Protein AF-A0A2E6ZKT9-F1 (afdb_monomer_lite)

Foldseek 3Di:
DADPDQQDDDPPDDPVSNVVSVVNVDVNLDQLVVDPAPQSPDPVSRVVRVQCVQQPPDPDDQQVRQPAPDRDDVVSVVRVCLAQHDNAQPPDPDPGRHPVVSVVVVCVVVDDQVPDPAPDRPDPVRRVVSVVLQPPPPPVCPPVSQDCDDDSVVVVVVCLQQDDCDQDPDADPPRNHPNSVVNVVVVVVVCVVVPCPVVCVVLNQLVPDDPVDDPPCSVDVVSVVVVVVVPDDFDADPVGHTPD

Secondary structure (DSSP, 8-state):
---SS-----TT--HHHHHHHHHHHHHHH--GGG--SS--SSHHHH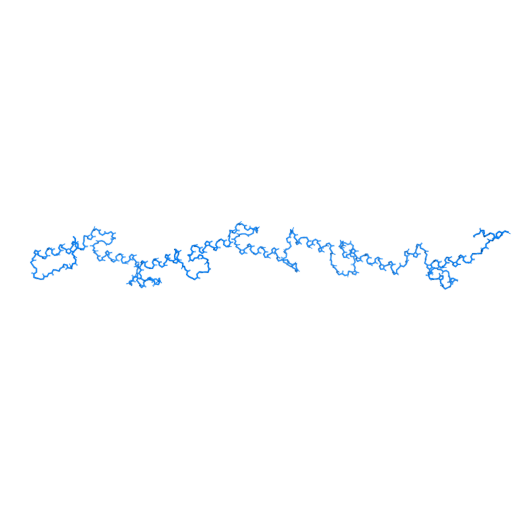HHHHHHHHHTT--S-HHHH--SSS-SHHHHHHHHHHHHSSSPPTT--SS--SHHHHHHHHHHHH--GGG-SSS--SSHHHHHHHHHHHHS--TTS-S----SSSHHHHHHHHHHHH---S--S---TT--SHHHHHHHHHHHHHHHHH-THHHHHHH--GGGS-TT--SGGGT-HHHHHHHHHHHSPPPB-TTS-B--

Radius of gyration: 57.68 Å; chains: 1; bounding box: 91×39×183 Å

pLDDT: mean 84.1, std 11.31, range [55.62, 97.88]

Structure (mmCIF, N/CA/C/O backbone):
data_AF-A0A2E6ZKT9-F1
#
_entry.id   AF-A0A2E6ZKT9-F1
#
loop_
_atom_site.group_PDB
_atom_site.id
_atom_site.type_symbol
_atom_site.label_atom_id
_atom_site.label_alt_id
_atom_site.label_comp_id
_atom_site.label_asym_id
_atom_site.label_entity_id
_atom_site.label_seq_id
_atom_site.pdbx_PDB_ins_code
_atom_site.Cartn_x
_atom_site.Cartn_y
_atom_site.Cartn_z
_atom_site.occupancy
_atom_site.B_iso_or_equiv
_atom_site.auth_seq_id
_atom_site.auth_comp_id
_atom_site.auth_asym_id
_atom_site.auth_atom_id
_atom_site.pdbx_PDB_model_num
ATOM 1 N N . MET A 1 1 ? -36.405 -12.026 52.072 1.00 57.38 1 MET A N 1
ATOM 2 C CA . MET A 1 1 ? -36.569 -10.899 51.130 1.00 57.38 1 MET A CA 1
ATOM 3 C C . MET A 1 1 ? -35.875 -9.721 51.766 1.00 57.38 1 MET A C 1
ATOM 5 O O . MET A 1 1 ? -36.112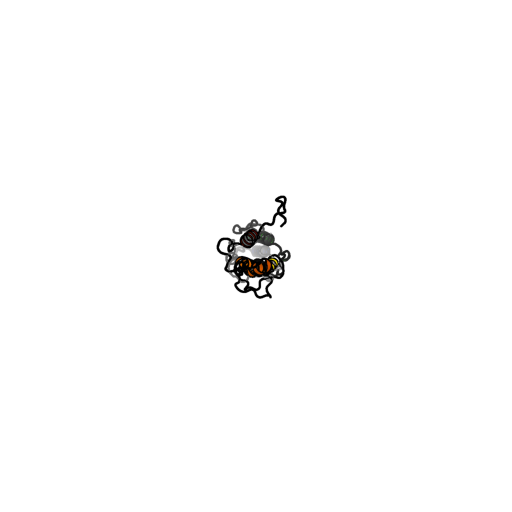 -9.531 52.951 1.00 57.38 1 MET A O 1
ATOM 9 N N . ALA A 1 2 ? -35.025 -9.013 51.023 1.00 69.19 2 ALA A N 1
ATOM 10 C CA . ALA A 1 2 ? -34.348 -7.833 51.549 1.00 69.19 2 ALA A CA 1
ATOM 11 C C . ALA A 1 2 ? -35.380 -6.778 51.970 1.00 69.19 2 ALA A C 1
ATOM 13 O O . ALA A 1 2 ? -36.382 -6.595 51.270 1.00 69.19 2 ALA A O 1
ATOM 14 N N . THR A 1 3 ? -35.171 -6.113 53.103 1.00 80.69 3 THR A N 1
ATOM 15 C CA . THR A 1 3 ? -36.030 -4.992 53.503 1.00 80.69 3 THR A CA 1
ATOM 16 C C . THR A 1 3 ? -35.811 -3.779 52.586 1.00 80.69 3 THR A C 1
ATOM 18 O O . THR A 1 3 ? -34.686 -3.440 52.229 1.00 80.69 3 THR A O 1
ATOM 21 N N . ASN A 1 4 ? -36.891 -3.099 52.174 1.00 81.94 4 ASN A N 1
ATOM 22 C CA . ASN A 1 4 ? -36.796 -1.907 51.309 1.00 81.94 4 ASN A CA 1
ATOM 23 C C . ASN A 1 4 ? -36.238 -0.671 52.038 1.00 81.94 4 ASN A C 1
ATOM 25 O O . ASN A 1 4 ? -35.829 0.293 51.394 1.00 81.94 4 ASN A O 1
ATOM 29 N N . ALA A 1 5 ? -36.278 -0.673 53.371 1.00 86.94 5 ALA A N 1
ATOM 30 C CA . ALA A 1 5 ? -35.772 0.396 54.218 1.00 86.94 5 ALA A CA 1
ATOM 31 C C . ALA A 1 5 ? -34.801 -0.197 55.247 1.00 86.94 5 ALA A C 1
ATOM 33 O O . ALA A 1 5 ? -35.065 -1.296 55.731 1.00 86.94 5 ALA A O 1
ATOM 34 N N . PRO A 1 6 ? -33.725 0.518 55.626 1.00 89.50 6 PRO A N 1
ATOM 35 C CA . PRO A 1 6 ? -32.742 -0.002 56.569 1.00 89.50 6 PRO A CA 1
ATOM 36 C C . PRO A 1 6 ? -33.377 -0.440 57.894 1.00 89.50 6 PRO A C 1
ATOM 38 O O . PRO A 1 6 ? -34.077 0.341 58.543 1.00 89.50 6 PRO A O 1
ATOM 41 N N . THR A 1 7 ? -33.091 -1.668 58.327 1.00 93.88 7 THR A N 1
ATOM 42 C CA . THR A 1 7 ? -33.500 -2.156 59.649 1.00 93.88 7 THR A CA 1
ATOM 43 C C . THR A 1 7 ? -32.691 -1.445 60.738 1.00 93.88 7 THR A C 1
ATOM 45 O O . THR A 1 7 ? -31.463 -1.507 60.751 1.00 93.88 7 THR A O 1
ATOM 48 N N . GLN A 1 8 ? -33.373 -0.764 61.665 1.00 93.94 8 GLN A N 1
ATOM 49 C CA . GLN A 1 8 ? -32.741 0.002 62.746 1.00 93.94 8 GLN A CA 1
ATOM 50 C C . GLN A 1 8 ? -32.961 -0.664 64.106 1.00 93.94 8 GLN A C 1
ATOM 52 O O . GLN A 1 8 ? -34.105 -0.817 64.542 1.00 93.94 8 GLN A O 1
ATOM 57 N N . VAL A 1 9 ? -31.870 -0.998 64.799 1.00 95.38 9 VAL A N 1
ATOM 58 C CA . VAL A 1 9 ? -31.875 -1.402 66.214 1.00 95.38 9 VAL A CA 1
ATOM 59 C C . VAL A 1 9 ? -31.863 -0.138 67.074 1.00 95.38 9 VAL A C 1
ATOM 61 O O . VAL A 1 9 ? -30.914 0.641 67.007 1.00 95.38 9 VAL A O 1
ATOM 64 N N . ILE A 1 10 ? -32.915 0.083 67.861 1.00 95.69 10 ILE A N 1
ATOM 65 C CA . ILE A 1 10 ? -33.076 1.276 68.703 1.00 95.69 10 ILE A CA 1
ATOM 66 C C . ILE A 1 10 ? -33.048 0.903 70.184 1.00 95.69 10 ILE A C 1
ATOM 68 O O . ILE A 1 10 ? -33.462 -0.178 70.583 1.00 95.69 10 ILE A O 1
ATOM 72 N N . ILE A 1 11 ? -32.588 1.831 71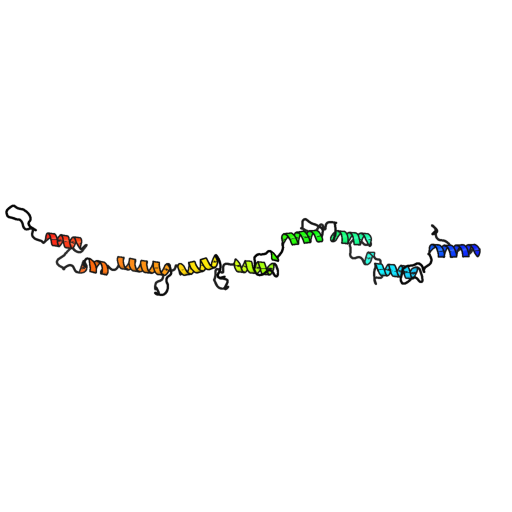.021 1.00 95.31 11 ILE A N 1
ATOM 73 C CA . ILE A 1 11 ? -32.458 1.650 72.478 1.00 95.31 11 ILE A CA 1
ATOM 74 C C . ILE A 1 11 ? -33.785 1.284 73.166 1.00 95.31 11 ILE A C 1
ATOM 76 O O . ILE A 1 11 ? -33.778 0.621 74.198 1.00 95.31 11 ILE A O 1
ATOM 80 N N . THR A 1 12 ? -34.923 1.695 72.609 1.00 96.88 12 THR A N 1
ATOM 81 C CA . THR A 1 12 ? -36.247 1.374 73.161 1.00 96.88 12 THR A CA 1
ATOM 82 C C . THR A 1 12 ? -36.786 0.014 72.714 1.00 96.88 12 THR A C 1
ATOM 84 O O . THR A 1 12 ? -37.906 -0.331 73.082 1.00 96.88 12 THR A O 1
ATOM 87 N N . ASP A 1 13 ? -36.037 -0.746 71.913 1.00 97.69 13 ASP A N 1
ATOM 88 C CA . ASP A 1 13 ? -36.431 -2.096 71.527 1.00 97.69 13 ASP A CA 1
ATOM 89 C C . ASP A 1 13 ? -36.396 -3.042 72.729 1.00 97.69 13 ASP A C 1
ATOM 91 O O . ASP A 1 13 ? -35.458 -3.069 73.526 1.00 97.69 13 ASP A O 1
ATOM 95 N N . THR A 1 14 ? -37.412 -3.892 72.816 1.00 97.88 14 THR A N 1
ATOM 96 C CA . THR A 1 14 ? -37.337 -5.108 73.625 1.00 97.88 14 THR A CA 1
ATOM 97 C C . THR A 1 14 ? -36.238 -6.026 73.091 1.00 97.88 14 THR A C 1
ATOM 99 O O . THR A 1 14 ? -35.887 -5.984 71.911 1.00 97.88 14 THR A O 1
ATOM 102 N N . PHE A 1 15 ? -35.732 -6.926 73.934 1.00 97.25 15 PHE A N 1
ATOM 103 C CA . PHE A 1 15 ? -34.730 -7.902 73.502 1.00 97.25 15 PHE A CA 1
ATOM 104 C C . PHE A 1 15 ? -35.202 -8.736 72.297 1.00 97.25 15 PHE A C 1
ATOM 106 O O . PHE A 1 15 ? -34.437 -8.939 71.361 1.00 97.25 15 PHE A O 1
ATOM 113 N N . SER A 1 16 ? -36.476 -9.148 72.262 1.00 97.44 16 SER A N 1
ATOM 114 C CA . SER A 1 16 ? -37.048 -9.851 71.104 1.00 97.44 16 SER A CA 1
ATOM 115 C C . SER A 1 16 ? -37.001 -9.004 69.833 1.00 97.44 16 SER A C 1
ATOM 117 O O . SER A 1 16 ? -36.535 -9.484 68.807 1.00 97.44 16 SER A O 1
ATOM 119 N N . GLN A 1 17 ? -37.387 -7.727 69.908 1.00 96.94 17 GLN A N 1
ATOM 120 C CA . GLN A 1 17 ? -37.290 -6.815 68.763 1.00 96.94 17 GLN A CA 1
ATOM 121 C C . GLN A 1 17 ? -35.840 -6.636 68.306 1.00 96.94 17 GLN A C 1
ATOM 123 O O . GLN A 1 17 ? -35.580 -6.613 67.107 1.00 96.94 17 GLN A O 1
ATOM 128 N N . GLN A 1 18 ? -34.890 -6.545 69.238 1.00 97.19 18 GLN A N 1
ATOM 129 C CA . GLN A 1 18 ? -33.470 -6.457 68.911 1.00 97.19 18 GLN A CA 1
ATOM 130 C C . GLN A 1 18 ? -32.969 -7.727 68.206 1.00 97.19 18 GLN A C 1
ATOM 132 O O . GLN A 1 18 ? -32.281 -7.616 67.193 1.00 97.19 18 GLN A O 1
ATOM 137 N N . VAL A 1 19 ? -33.338 -8.918 68.686 1.00 96.31 19 VAL A N 1
ATOM 138 C CA . VAL A 1 19 ? -32.995 -10.201 68.048 1.00 96.31 19 VAL A CA 1
ATOM 139 C C . VAL A 1 19 ? -33.586 -10.286 66.643 1.00 96.31 19 VAL A C 1
ATOM 141 O O . VAL A 1 19 ? -32.858 -10.578 65.694 1.00 96.31 19 VAL A O 1
ATOM 144 N N . ASP A 1 20 ? -34.871 -9.973 66.486 1.00 95.00 20 ASP A N 1
ATOM 145 C CA . ASP A 1 20 ? -35.547 -9.998 65.186 1.00 95.00 20 ASP A CA 1
ATOM 146 C C . ASP A 1 20 ? -34.873 -9.044 64.196 1.00 95.00 20 ASP A C 1
ATOM 148 O O . ASP A 1 20 ? -34.608 -9.405 63.047 1.00 95.00 20 ASP A O 1
ATOM 152 N N . LYS A 1 21 ? -34.520 -7.839 64.652 1.00 95.19 21 LYS A N 1
ATOM 153 C CA . LYS A 1 21 ? -33.835 -6.834 63.836 1.00 95.19 21 LYS A CA 1
ATOM 154 C C . LYS A 1 21 ? -32.415 -7.252 63.462 1.00 95.19 21 LYS A C 1
ATOM 156 O O . LYS A 1 21 ? -32.043 -7.099 62.304 1.00 95.19 21 LYS A O 1
ATOM 161 N N . ILE A 1 22 ? -31.634 -7.816 64.384 1.00 93.19 22 ILE A N 1
ATOM 162 C CA . ILE A 1 22 ? -30.280 -8.324 64.095 1.00 93.19 22 ILE A CA 1
ATOM 163 C C . ILE A 1 22 ? -30.336 -9.475 63.089 1.00 93.19 22 ILE A C 1
ATOM 165 O O . ILE A 1 22 ? -29.580 -9.484 62.118 1.00 93.19 22 ILE A O 1
ATOM 169 N N . ASN A 1 23 ? -31.262 -10.414 63.276 1.00 91.25 23 ASN A N 1
ATOM 170 C CA . ASN A 1 23 ? -31.463 -11.516 62.341 1.00 91.25 23 ASN A CA 1
ATOM 171 C C . ASN A 1 23 ? -31.895 -11.006 60.962 1.00 91.25 23 ASN A C 1
ATOM 173 O O . ASN A 1 23 ? -31.422 -11.511 59.948 1.00 91.25 23 ASN A O 1
ATOM 177 N N . THR A 1 24 ? -32.744 -9.976 60.920 1.00 92.12 24 THR A N 1
ATOM 178 C CA . THR A 1 24 ? -33.156 -9.322 59.671 1.00 92.12 24 THR A CA 1
ATOM 179 C C . THR A 1 24 ? -31.966 -8.663 58.974 1.00 92.12 24 THR A C 1
ATOM 181 O O . THR A 1 24 ? -31.762 -8.895 57.789 1.00 92.12 24 THR A O 1
ATOM 184 N N . ILE A 1 25 ? -31.121 -7.924 59.701 1.00 90.81 25 ILE A N 1
ATOM 185 C CA . ILE A 1 25 ? -29.893 -7.323 59.153 1.00 90.81 25 ILE A CA 1
ATOM 186 C C . ILE A 1 25 ? -28.963 -8.404 58.589 1.00 90.81 25 ILE A C 1
ATOM 188 O O . ILE A 1 25 ? -28.451 -8.264 57.480 1.00 90.81 25 ILE A O 1
ATOM 192 N N . SER A 1 26 ? -28.764 -9.501 59.326 1.00 88.19 26 SER A N 1
ATOM 193 C CA . SER A 1 26 ? -27.939 -10.621 58.867 1.00 88.19 26 SER A CA 1
ATOM 194 C C . SER A 1 26 ? -28.521 -11.295 57.622 1.00 88.19 26 SER A C 1
ATOM 196 O O . SER A 1 26 ? -27.768 -11.690 56.735 1.00 88.19 26 SER A O 1
ATOM 198 N N . LEU A 1 27 ? -29.848 -11.412 57.535 1.00 87.94 27 LEU A N 1
ATOM 199 C CA . LEU A 1 27 ? -30.529 -11.958 56.366 1.00 87.94 27 LEU A CA 1
ATOM 200 C C . LEU A 1 27 ? -30.404 -11.036 55.144 1.00 87.94 27 LEU A C 1
ATOM 202 O O . LEU A 1 27 ? -30.179 -11.536 54.043 1.00 87.94 27 LEU A O 1
ATOM 206 N N . ASP A 1 28 ? -30.536 -9.722 55.336 1.00 87.81 28 ASP A N 1
ATOM 207 C CA . ASP A 1 28 ? -30.456 -8.711 54.276 1.00 87.81 28 ASP A CA 1
ATOM 208 C C . ASP A 1 28 ? -29.042 -8.595 53.690 1.00 87.81 28 ASP A C 1
ATOM 210 O O . ASP A 1 28 ? -28.892 -8.508 52.472 1.00 87.81 28 ASP A O 1
ATOM 214 N N . LEU A 1 29 ? -28.005 -8.641 54.535 1.00 86.31 29 LEU A N 1
ATOM 215 C CA . LEU A 1 29 ? -26.606 -8.708 54.089 1.00 86.31 29 LEU A CA 1
ATOM 216 C C . LEU A 1 29 ? -26.267 -10.054 53.426 1.00 86.31 29 LEU A C 1
ATOM 218 O O . LEU A 1 29 ? -25.380 -10.122 52.576 1.00 86.31 29 LEU A O 1
ATOM 222 N N . GLY A 1 30 ? -26.987 -11.115 53.796 1.00 83.75 30 GLY A N 1
ATOM 223 C CA . GLY A 1 30 ? -26.738 -12.480 53.352 1.00 83.75 30 GLY A CA 1
ATOM 224 C C . GLY A 1 30 ? -25.627 -13.180 54.144 1.00 83.75 30 GLY A C 1
ATOM 225 O O . GLY A 1 30 ? -24.840 -12.569 54.864 1.00 83.75 30 GLY A O 1
ATOM 226 N N . ALA A 1 31 ? -25.565 -14.508 54.016 1.00 80.94 31 ALA A N 1
ATOM 227 C CA . ALA A 1 31 ? -24.497 -15.304 54.616 1.00 80.94 31 ALA A CA 1
ATOM 228 C C . ALA A 1 31 ? -23.198 -15.122 53.818 1.00 80.94 31 ALA A C 1
ATOM 230 O O . ALA A 1 31 ? -23.140 -15.507 52.649 1.00 80.94 31 ALA A O 1
ATOM 231 N N . THR A 1 32 ? -22.160 -14.575 54.453 1.00 81.12 32 THR A N 1
ATOM 232 C CA . THR A 1 32 ? -20.866 -14.277 53.814 1.00 81.12 32 THR A CA 1
ATOM 233 C C . THR A 1 32 ? -20.191 -15.526 53.245 1.00 81.12 32 THR A C 1
ATOM 235 O O . THR A 1 32 ? -19.682 -15.477 52.135 1.00 81.12 32 THR A O 1
ATOM 238 N N . GLY A 1 33 ? -20.362 -16.691 53.882 1.00 80.81 33 GLY A N 1
ATOM 239 C CA . GLY A 1 33 ? -19.898 -17.990 53.362 1.00 80.81 33 GLY A CA 1
ATOM 240 C C . GLY A 1 33 ? -20.611 -18.505 52.098 1.00 80.81 33 GLY A C 1
ATOM 241 O O . GLY A 1 33 ? -20.441 -19.662 51.724 1.00 80.81 33 GLY A O 1
ATOM 242 N N . ARG A 1 34 ? -21.469 -17.695 51.462 1.00 85.56 34 ARG A N 1
ATOM 243 C CA . ARG A 1 34 ? -22.032 -17.955 50.124 1.00 85.56 34 ARG A CA 1
ATOM 244 C C . ARG A 1 34 ? -21.463 -17.029 49.046 1.00 85.56 34 ARG A C 1
ATOM 246 O O . ARG A 1 34 ? -21.887 -17.131 47.894 1.00 85.56 34 ARG A O 1
ATOM 253 N N . LEU A 1 35 ? -20.578 -16.104 49.411 1.00 90.50 35 LEU A N 1
ATOM 254 C CA . LEU A 1 35 ? -19.845 -15.286 48.452 1.00 90.50 35 LEU A CA 1
ATOM 255 C C . LEU A 1 35 ? -18.880 -16.193 47.672 1.00 90.50 35 LEU A C 1
ATOM 257 O O . LEU A 1 35 ? -18.394 -17.189 48.194 1.00 90.50 35 LEU A O 1
ATOM 261 N N . LEU A 1 36 ? -18.656 -15.876 46.396 1.00 90.44 36 LEU A N 1
ATOM 262 C CA . LEU A 1 36 ? -17.748 -16.630 45.515 1.00 90.44 36 LEU A CA 1
ATOM 263 C C . LEU A 1 36 ? -16.377 -15.949 45.372 1.00 90.44 36 LEU A C 1
ATOM 265 O O . LEU A 1 36 ? -15.592 -16.312 44.499 1.00 90.44 36 LEU A O 1
ATOM 269 N N . THR A 1 37 ? -16.125 -14.927 46.185 1.00 94.06 37 THR A N 1
ATOM 270 C CA . THR A 1 37 ? -14.847 -14.223 46.292 1.00 94.06 37 THR A CA 1
ATOM 271 C C . THR A 1 37 ? -13.838 -15.090 47.046 1.00 94.06 37 THR A C 1
ATOM 273 O O . THR A 1 37 ? -14.230 -15.957 47.824 1.00 94.06 37 THR A O 1
ATOM 276 N N . ASN A 1 38 ? -12.535 -14.884 46.838 1.00 94.19 38 ASN A N 1
ATOM 277 C CA . ASN A 1 38 ? -11.520 -15.597 47.625 1.00 94.19 38 ASN A CA 1
ATOM 278 C C . ASN A 1 38 ? -11.464 -15.076 49.070 1.00 94.19 38 ASN A C 1
ATOM 280 O O . ASN A 1 38 ? -11.089 -15.804 49.985 1.00 94.19 38 ASN A O 1
ATOM 284 N N . GLN A 1 39 ? -11.842 -13.814 49.268 1.00 93.00 39 GLN A N 1
ATOM 285 C CA . GLN A 1 39 ? -12.040 -13.169 50.554 1.00 93.00 39 GLN A CA 1
ATOM 286 C C . GLN A 1 39 ? -13.545 -13.143 50.860 1.00 93.00 39 GLN A C 1
ATOM 288 O O . GLN A 1 39 ? -14.256 -12.228 50.447 1.00 93.00 39 GLN A O 1
ATOM 293 N N . ASP A 1 40 ? -14.045 -14.159 51.562 1.00 92.12 40 ASP A N 1
ATOM 294 C CA . ASP A 1 40 ? -15.473 -14.375 51.858 1.00 92.12 40 ASP A CA 1
ATOM 295 C C . ASP A 1 40 ? -15.806 -14.329 53.365 1.00 92.12 40 ASP A C 1
ATOM 297 O O . ASP A 1 40 ? -16.948 -14.555 53.771 1.00 92.12 40 ASP A O 1
ATOM 301 N N . SER A 1 41 ? -14.826 -13.990 54.212 1.00 90.25 41 SER A N 1
ATOM 302 C CA . SER A 1 41 ? -14.998 -13.908 55.670 1.00 90.25 41 SER A CA 1
ATOM 303 C C . SER A 1 41 ? -16.005 -12.838 56.095 1.00 90.25 41 SER A C 1
ATOM 305 O O . SER A 1 41 ? -16.699 -12.997 57.100 1.00 90.25 41 SER A O 1
ATOM 307 N N . ASP A 1 42 ? -16.091 -11.750 55.330 1.00 90.69 42 ASP A N 1
ATOM 308 C CA . ASP A 1 42 ? -16.994 -10.631 55.559 1.00 90.69 42 ASP A CA 1
ATOM 309 C C . ASP A 1 42 ? -17.318 -9.895 54.247 1.00 90.69 42 ASP A C 1
ATOM 311 O O . ASP A 1 42 ? -16.598 -9.991 53.251 1.00 90.69 42 ASP A O 1
ATOM 315 N N . THR A 1 43 ? -18.415 -9.133 54.246 1.00 91.62 43 THR A N 1
ATOM 316 C CA . THR A 1 43 ? -18.898 -8.428 53.051 1.00 91.62 43 THR A CA 1
ATOM 317 C C . THR A 1 43 ? -17.953 -7.330 52.564 1.00 91.62 43 THR A C 1
ATOM 319 O O . THR A 1 43 ? -17.944 -7.032 51.374 1.00 91.62 43 THR A O 1
ATOM 322 N N . ILE A 1 44 ? -17.177 -6.700 53.451 1.00 93.31 44 ILE A N 1
ATOM 323 C CA . ILE A 1 44 ? -16.279 -5.598 53.085 1.00 93.31 44 ILE A CA 1
ATOM 324 C C . ILE A 1 44 ? -15.052 -6.144 52.366 1.00 93.31 44 ILE A C 1
ATOM 326 O O . ILE A 1 44 ? -14.681 -5.623 51.318 1.00 93.31 44 ILE A O 1
ATOM 330 N N . SER A 1 45 ? -14.457 -7.215 52.885 1.00 93.19 45 SER A N 1
ATOM 331 C CA . SER A 1 45 ? -13.337 -7.900 52.247 1.00 93.19 45 SER A CA 1
ATOM 332 C C . SER A 1 45 ? -13.709 -8.392 50.843 1.00 93.19 45 SER A C 1
ATOM 334 O O . SER A 1 45 ? -12.955 -8.148 49.902 1.00 93.19 45 SER A O 1
ATOM 336 N N . ALA A 1 46 ? -14.903 -8.968 50.669 1.00 94.56 46 ALA A N 1
ATOM 337 C CA . ALA A 1 46 ? -15.408 -9.388 49.359 1.00 94.56 46 ALA A CA 1
ATOM 338 C C . ALA A 1 46 ? -15.641 -8.214 48.390 1.00 94.56 46 ALA A C 1
ATOM 340 O O . ALA A 1 46 ? -15.272 -8.283 47.216 1.00 94.56 46 ALA A O 1
ATOM 341 N N . LEU A 1 47 ? -16.231 -7.111 48.870 1.00 93.94 47 LEU A N 1
ATOM 342 C CA . LEU A 1 47 ? -16.412 -5.897 48.067 1.00 93.94 47 LEU A CA 1
ATOM 343 C C . LEU A 1 47 ? -15.067 -5.305 47.639 1.00 93.94 47 LEU A C 1
ATOM 345 O O . LEU A 1 47 ? -14.911 -4.956 46.473 1.00 93.94 47 LEU A O 1
ATOM 349 N N . ASN A 1 48 ? -14.092 -5.244 48.547 1.00 93.44 48 ASN A N 1
ATOM 350 C CA . ASN A 1 48 ? -12.744 -4.762 48.252 1.00 93.44 48 ASN A CA 1
ATOM 351 C C . ASN A 1 48 ? -12.029 -5.650 47.224 1.00 93.44 48 ASN A C 1
ATOM 353 O O . ASN A 1 48 ? -11.309 -5.127 46.377 1.00 93.44 48 ASN A O 1
ATOM 357 N N . GLU A 1 49 ? -12.237 -6.970 47.254 1.00 95.19 49 GLU A N 1
ATOM 358 C CA . GLU A 1 49 ? -11.697 -7.876 46.234 1.00 95.19 49 GLU A CA 1
ATOM 359 C C . GLU A 1 49 ? -12.279 -7.578 44.847 1.00 95.19 49 GLU A C 1
ATOM 361 O O . GLU A 1 49 ? -11.515 -7.430 43.896 1.00 95.19 49 GLU A O 1
ATOM 366 N N . HIS A 1 50 ? -13.602 -7.426 44.715 1.00 94.50 50 HIS A N 1
ATOM 367 C CA . HIS A 1 50 ? -14.222 -7.033 43.441 1.00 94.50 50 HIS A CA 1
ATOM 368 C C . HIS A 1 50 ? -13.731 -5.672 42.948 1.00 94.50 50 HIS A C 1
ATOM 370 O O . HIS A 1 50 ? -13.460 -5.482 41.764 1.00 94.50 50 HIS A O 1
ATOM 376 N N . ASP A 1 51 ? -13.606 -4.726 43.866 1.00 94.50 51 ASP A N 1
ATOM 377 C CA . ASP A 1 51 ? -13.136 -3.383 43.588 1.00 94.50 51 ASP A CA 1
ATOM 378 C C . ASP A 1 51 ? -11.697 -3.414 43.038 1.00 94.50 51 ASP A C 1
ATOM 380 O O . ASP A 1 51 ? -11.424 -2.874 41.964 1.00 94.50 51 ASP A O 1
ATOM 384 N N . SER A 1 52 ? -10.805 -4.171 43.685 1.00 94.50 52 SER A N 1
ATOM 385 C CA . SER A 1 52 ? -9.458 -4.466 43.184 1.00 94.50 52 SER A CA 1
ATOM 386 C C . SER A 1 52 ? -9.447 -5.269 41.881 1.00 94.50 52 SER A C 1
ATOM 388 O O . SER A 1 52 ? -8.598 -5.010 41.033 1.00 94.50 52 SER A O 1
ATOM 390 N N . ALA A 1 53 ? -10.373 -6.204 41.662 1.00 94.31 53 ALA A N 1
ATOM 391 C CA . ALA A 1 53 ? -10.461 -6.959 40.410 1.00 94.31 53 ALA A CA 1
ATOM 392 C C . ALA A 1 53 ? -10.813 -6.057 39.214 1.00 94.31 53 ALA A C 1
ATOM 394 O O . ALA A 1 53 ? -10.345 -6.293 38.103 1.00 94.31 53 ALA A O 1
ATOM 395 N N . ILE A 1 54 ? -11.601 -5.002 39.440 1.00 95.00 54 ILE A N 1
ATOM 396 C CA . ILE A 1 54 ? -12.021 -4.063 38.396 1.00 95.00 54 ILE A CA 1
ATOM 397 C C . ILE A 1 54 ? -10.925 -3.039 38.067 1.00 95.00 54 ILE A C 1
ATOM 399 O O . ILE A 1 54 ? -10.691 -2.759 36.892 1.00 95.00 54 ILE A O 1
ATOM 403 N N . ARG A 1 55 ? -10.267 -2.440 39.073 1.00 94.75 55 ARG A N 1
ATOM 404 C CA . ARG A 1 55 ? -9.290 -1.344 38.854 1.00 94.75 55 ARG A CA 1
ATOM 405 C C . ARG A 1 55 ? -7.822 -1.714 39.096 1.00 94.75 55 ARG A C 1
ATOM 407 O O . ARG A 1 55 ? -6.948 -0.855 38.965 1.00 94.75 55 ARG A O 1
ATOM 414 N N . GLY A 1 56 ? -7.536 -2.951 39.489 1.00 94.12 56 GLY A N 1
ATOM 415 C CA . GLY A 1 56 ? -6.200 -3.411 39.865 1.00 94.12 56 GLY A CA 1
ATOM 416 C C . GLY A 1 56 ? -5.689 -2.787 41.170 1.00 94.12 56 GLY A C 1
ATOM 417 O O . GLY A 1 56 ? -6.432 -2.590 42.131 1.00 94.12 56 GLY A O 1
ATOM 418 N N . THR A 1 57 ? -4.394 -2.458 41.205 1.00 93.12 57 THR A N 1
ATOM 419 C CA . THR A 1 57 ? -3.714 -1.840 42.362 1.00 93.12 57 THR A CA 1
ATOM 420 C C . THR A 1 57 ? -3.987 -0.342 42.512 1.00 93.12 57 THR A C 1
ATOM 422 O O . THR A 1 57 ? -3.488 0.285 43.447 1.00 93.12 57 THR A O 1
ATOM 425 N N . ASN A 1 58 ? -4.756 0.256 41.596 1.00 93.56 58 ASN A N 1
ATOM 426 C CA . ASN A 1 58 ? -5.116 1.663 41.684 1.00 93.56 58 ASN A CA 1
ATOM 427 C C . ASN A 1 58 ? -6.073 1.895 42.866 1.00 93.56 58 ASN A C 1
ATOM 429 O O . ASN A 1 58 ? -6.880 1.031 43.202 1.00 93.56 58 ASN A O 1
ATOM 433 N N . THR A 1 59 ? -5.992 3.060 43.500 1.00 90.12 59 THR A N 1
ATOM 434 C CA . THR A 1 59 ? -6.837 3.439 44.646 1.00 90.12 59 THR A CA 1
ATOM 435 C C . THR A 1 59 ? -7.899 4.479 44.289 1.00 90.12 59 THR A C 1
ATOM 437 O O . THR A 1 59 ? -8.766 4.776 45.107 1.00 90.12 59 THR A O 1
ATOM 440 N N . GLY A 1 60 ? -7.844 5.040 43.078 1.00 91.50 60 GLY A N 1
ATOM 441 C CA . GLY A 1 60 ? -8.852 5.951 42.551 1.00 91.50 60 GLY A CA 1
ATOM 442 C C . GLY A 1 60 ? -10.113 5.226 42.079 1.00 91.50 60 GLY A C 1
ATOM 443 O O . GLY A 1 60 ? -10.152 4.005 41.935 1.00 91.50 60 GLY A O 1
ATOM 444 N N . LEU A 1 61 ? -11.160 5.995 41.783 1.00 94.31 61 LEU A N 1
ATOM 445 C CA . LEU A 1 61 ? -12.360 5.453 41.145 1.00 94.31 61 LEU A CA 1
ATOM 446 C C . LEU A 1 61 ? -12.021 4.932 39.742 1.00 94.31 61 LEU A C 1
ATOM 448 O O . LEU A 1 61 ? -11.163 5.493 39.062 1.00 94.31 61 LEU A O 1
ATOM 452 N N . VAL A 1 62 ? -12.760 3.932 39.255 1.00 95.00 62 VAL A N 1
ATOM 453 C CA . VAL A 1 62 ? -12.606 3.387 37.887 1.00 95.00 62 VAL A CA 1
ATOM 454 C C . VAL A 1 62 ? -12.578 4.500 36.828 1.00 95.00 62 VAL A C 1
ATOM 456 O O . VAL A 1 62 ? -11.756 4.480 35.915 1.00 95.00 62 VAL A O 1
ATOM 459 N N . ALA A 1 63 ? -13.401 5.533 37.014 1.00 95.19 63 ALA A N 1
ATOM 460 C CA . ALA A 1 63 ? -13.475 6.709 36.152 1.00 95.19 63 ALA A CA 1
ATOM 461 C C . ALA A 1 63 ? -12.156 7.488 35.999 1.00 95.19 63 ALA A C 1
ATOM 463 O O . ALA A 1 63 ? -11.928 8.091 34.955 1.00 95.19 63 ALA A O 1
ATOM 464 N N . SER A 1 64 ? -11.287 7.489 37.015 1.00 93.69 64 SER A N 1
ATOM 465 C CA . SER A 1 64 ? -9.963 8.127 36.941 1.00 93.69 64 SER A CA 1
ATOM 466 C C . SER A 1 64 ? -8.872 7.210 36.391 1.00 93.69 64 SER A C 1
ATOM 468 O O . SER A 1 64 ? -7.797 7.692 36.050 1.00 93.69 64 SER A O 1
ATOM 470 N N . VAL A 1 65 ? -9.134 5.903 36.321 1.00 92.69 65 VAL A N 1
ATOM 471 C CA . VAL A 1 65 ? -8.179 4.900 35.829 1.00 92.69 65 VAL A CA 1
ATOM 472 C C . VAL A 1 65 ? -8.348 4.670 34.329 1.00 92.69 65 VAL A C 1
ATOM 474 O O . VAL A 1 65 ? -7.361 4.521 33.615 1.00 92.69 65 VAL A O 1
ATOM 477 N N . LEU A 1 66 ? -9.592 4.671 33.840 1.00 95.25 66 LEU A N 1
ATOM 478 C CA . LEU A 1 66 ? -9.894 4.520 32.419 1.00 95.25 66 LEU A CA 1
ATOM 479 C C . LEU A 1 66 ? -9.279 5.661 31.596 1.00 95.25 66 LEU A C 1
ATOM 481 O O . LEU A 1 66 ? -9.496 6.842 31.883 1.00 95.25 66 LEU A O 1
ATOM 485 N N . THR A 1 67 ? -8.554 5.309 30.536 1.00 92.56 67 THR A N 1
ATOM 486 C CA . THR A 1 67 ? -7.934 6.258 29.593 1.00 92.56 67 THR A CA 1
ATOM 487 C C . THR A 1 67 ? -8.844 6.621 28.422 1.00 92.56 67 THR A C 1
ATOM 489 O O . THR A 1 67 ? -8.630 7.657 27.799 1.00 92.56 67 THR A O 1
ATOM 492 N N . THR A 1 68 ? -9.889 5.829 28.179 1.00 92.69 68 THR A N 1
ATOM 493 C CA . THR A 1 68 ? -10.978 6.110 27.232 1.00 92.69 68 THR A CA 1
ATOM 494 C C . THR A 1 68 ? -11.667 7.434 27.550 1.00 92.69 68 THR A C 1
ATOM 496 O O . THR A 1 68 ? -11.619 7.935 28.680 1.00 92.69 68 THR A O 1
ATOM 499 N N . THR A 1 69 ? -12.340 8.018 26.566 1.00 91.88 69 THR A N 1
ATOM 500 C CA . THR A 1 69 ? -13.122 9.247 26.748 1.00 91.88 69 THR A CA 1
ATOM 501 C C . THR A 1 69 ? -14.273 9.007 27.723 1.00 91.88 69 THR A C 1
ATOM 503 O O . THR A 1 69 ? -14.531 9.817 28.619 1.00 91.88 69 THR A O 1
ATOM 506 N N . LYS A 1 70 ? -14.948 7.865 27.590 1.00 94.56 70 LYS A N 1
ATOM 507 C CA . LYS A 1 70 ? -15.988 7.408 28.508 1.00 94.56 70 LYS A CA 1
ATOM 508 C C . LYS A 1 70 ? -15.371 6.841 29.786 1.00 94.56 70 LYS A C 1
ATOM 510 O O . LYS A 1 70 ? -14.382 6.115 29.746 1.00 94.56 70 LYS A O 1
ATOM 515 N N . LYS A 1 71 ? -15.953 7.188 30.940 1.00 94.44 71 LYS A N 1
ATOM 516 C CA . LYS A 1 71 ? -15.375 6.939 32.278 1.00 94.44 71 LYS A CA 1
ATOM 517 C C . LYS A 1 71 ? -16.146 5.922 33.128 1.00 94.44 71 LYS A C 1
ATOM 519 O O . LYS A 1 71 ? -15.983 5.875 34.343 1.00 94.44 71 LYS A O 1
ATOM 524 N N . ASN A 1 72 ? -16.983 5.100 32.507 1.00 95.38 72 ASN A N 1
ATOM 525 C CA . ASN A 1 72 ? -17.547 3.903 33.130 1.00 95.38 72 ASN A CA 1
ATOM 526 C C . ASN A 1 72 ? -17.215 2.682 32.267 1.00 95.38 72 ASN A C 1
ATOM 528 O O . ASN A 1 72 ? -16.924 2.835 31.084 1.00 95.38 72 ASN A O 1
ATOM 532 N N . LEU A 1 73 ? -17.251 1.490 32.863 1.00 95.62 73 LEU A N 1
ATOM 533 C CA . LEU A 1 73 ? -16.793 0.263 32.207 1.00 95.62 73 LEU A CA 1
ATOM 534 C C . LEU A 1 73 ? -17.568 -0.052 30.927 1.00 95.62 73 LEU A C 1
ATOM 536 O O . LEU A 1 73 ? -16.952 -0.356 29.916 1.00 95.62 73 LEU A O 1
ATOM 540 N N . VAL A 1 74 ? -18.900 0.036 30.963 1.00 95.31 74 VAL A N 1
ATOM 541 C CA . VAL A 1 74 ? -19.751 -0.336 29.823 1.00 95.31 74 VAL A CA 1
ATOM 542 C C . VAL A 1 74 ? -19.500 0.597 28.644 1.00 95.31 74 VAL A C 1
ATOM 544 O O . VAL A 1 74 ? -19.212 0.135 27.546 1.00 95.31 74 VAL A O 1
ATOM 547 N N . ASP A 1 75 ? -19.538 1.907 28.873 1.00 93.56 75 ASP A N 1
ATOM 548 C CA . ASP A 1 75 ? -19.331 2.877 27.802 1.00 93.56 75 ASP A CA 1
ATOM 549 C C . ASP A 1 75 ? -17.883 2.884 27.295 1.00 93.56 75 ASP A C 1
ATOM 551 O O . ASP A 1 75 ? -17.667 3.099 26.108 1.00 93.56 75 ASP A O 1
ATOM 555 N N . ALA A 1 76 ? -16.893 2.639 28.160 1.00 93.69 76 ALA A N 1
ATOM 556 C CA . ALA A 1 76 ? -15.493 2.506 27.750 1.00 93.69 76 ALA A CA 1
ATOM 557 C C . ALA A 1 76 ? -15.260 1.256 26.890 1.00 93.69 76 ALA A C 1
ATOM 559 O O . ALA A 1 76 ? -14.538 1.317 25.900 1.00 93.69 76 ALA A O 1
ATOM 560 N N . ILE A 1 77 ? -15.897 0.132 27.236 1.00 91.19 77 ILE A N 1
ATOM 561 C CA . ILE A 1 77 ? -15.879 -1.079 26.407 1.00 91.19 77 ILE A CA 1
ATOM 562 C C . ILE A 1 77 ? -16.560 -0.802 25.066 1.00 91.19 77 ILE A C 1
ATOM 564 O O . ILE A 1 77 ? -15.997 -1.149 24.038 1.00 91.19 77 ILE A O 1
ATOM 568 N N . ASN A 1 78 ? -17.710 -0.124 25.059 1.00 87.44 78 ASN A N 1
ATOM 569 C CA . ASN A 1 78 ? -18.401 0.251 23.823 1.00 87.44 78 ASN A CA 1
ATOM 570 C C . ASN A 1 78 ? -17.595 1.246 22.965 1.00 87.44 78 ASN A C 1
ATOM 572 O O . ASN A 1 78 ? -17.740 1.248 21.748 1.00 87.44 78 ASN A O 1
ATOM 576 N N . GLU A 1 79 ? -16.752 2.090 23.568 1.00 86.44 79 GLU A N 1
ATOM 577 C CA . GLU A 1 79 ? -15.803 2.959 22.854 1.00 86.44 79 GLU A CA 1
ATOM 578 C C . GLU A 1 79 ? -14.708 2.132 22.161 1.00 86.44 79 GLU A C 1
ATOM 580 O O . GLU A 1 79 ? -14.471 2.309 20.972 1.00 86.44 79 GLU A O 1
ATOM 585 N N . LEU A 1 80 ? -14.099 1.165 22.855 1.00 85.56 80 LEU A N 1
ATOM 586 C CA . LEU A 1 80 ? -13.096 0.276 22.250 1.00 85.56 80 LEU A CA 1
ATOM 587 C C . LEU A 1 80 ? -13.701 -0.664 21.199 1.00 85.56 80 LEU A C 1
ATOM 589 O O . LEU A 1 80 ? -13.104 -0.883 20.148 1.00 85.56 80 LEU A O 1
ATOM 593 N N . ASP A 1 81 ? -14.889 -1.205 21.472 1.00 83.69 81 ASP A N 1
ATOM 594 C CA . ASP A 1 81 ? -15.666 -1.993 20.513 1.00 83.69 81 ASP A CA 1
ATOM 595 C C . ASP A 1 81 ? -16.090 -1.139 19.318 1.00 83.69 81 ASP A C 1
ATOM 597 O O . ASP A 1 81 ? -16.152 -1.629 18.197 1.00 83.69 81 ASP A O 1
ATOM 601 N N . SER A 1 82 ? -16.312 0.159 19.527 1.00 77.88 82 SER A N 1
ATOM 602 C CA . SER A 1 82 ? -16.516 1.086 18.428 1.00 77.88 82 SER A CA 1
ATOM 603 C C . SER A 1 82 ? -15.258 1.203 17.577 1.00 77.88 82 SER A C 1
ATOM 605 O O . SER A 1 82 ? -15.321 0.947 16.387 1.00 77.88 82 SER A O 1
ATOM 607 N N . ASP A 1 83 ? -14.108 1.518 18.165 1.00 74.06 83 ASP A N 1
ATOM 608 C CA . ASP A 1 83 ? -12.885 1.766 17.396 1.00 74.06 83 ASP A CA 1
ATOM 609 C C . ASP A 1 83 ? -12.344 0.510 16.684 1.00 74.06 83 ASP A C 1
ATOM 611 O O . ASP A 1 83 ? -11.818 0.592 15.571 1.00 74.06 83 ASP A O 1
ATOM 615 N N . ILE A 1 84 ? -12.474 -0.667 17.302 1.00 79.38 84 ILE A N 1
ATOM 616 C CA . ILE A 1 84 ? -11.979 -1.944 16.760 1.00 79.38 84 ILE A CA 1
ATOM 617 C C . ILE A 1 84 ? -13.049 -2.658 15.917 1.00 79.38 84 ILE A C 1
ATOM 619 O O . ILE A 1 84 ? -12.726 -3.288 14.903 1.00 79.38 84 ILE A O 1
ATOM 623 N N . GLY A 1 85 ? -14.302 -2.598 16.369 1.00 67.88 85 GLY A N 1
ATOM 624 C CA . GLY A 1 85 ? -15.446 -3.369 15.890 1.00 67.88 85 GLY A CA 1
ATOM 625 C C . GLY A 1 85 ? -16.347 -2.592 14.933 1.00 67.88 85 GLY A C 1
ATOM 626 O O . GLY A 1 85 ? -15.866 -1.940 14.017 1.00 67.88 85 GLY A O 1
ATOM 627 N N . ALA A 1 86 ? -17.668 -2.745 15.068 1.00 62.69 86 ALA A N 1
ATOM 628 C CA . ALA A 1 86 ? -18.644 -2.406 14.024 1.00 62.69 86 ALA A CA 1
ATOM 629 C C . ALA A 1 86 ? -18.983 -0.911 13.887 1.00 62.69 86 ALA A C 1
ATOM 631 O O . ALA A 1 86 ? -19.687 -0.545 12.940 1.00 62.69 86 ALA A O 1
ATOM 632 N N . ASN A 1 87 ? -18.522 -0.047 14.797 1.00 67.31 87 ASN A N 1
ATOM 633 C CA . ASN A 1 87 ? -18.786 1.383 14.673 1.00 67.31 87 ASN A CA 1
ATOM 634 C C . ASN A 1 87 ? -17.627 2.090 13.942 1.00 67.31 87 ASN A C 1
ATOM 636 O O . ASN A 1 87 ? -16.459 1.785 14.126 1.00 67.31 87 ASN A O 1
ATOM 640 N N . PRO A 1 88 ? -17.926 3.026 13.042 1.00 66.94 88 PRO A N 1
ATOM 641 C CA . PRO A 1 88 ? -16.926 3.570 12.136 1.00 66.94 88 PRO A CA 1
ATOM 642 C C . PRO A 1 88 ? -16.024 4.629 12.802 1.00 66.94 88 PRO A C 1
ATOM 644 O O . PRO A 1 88 ? -16.507 5.688 13.205 1.00 66.94 88 PRO A O 1
ATOM 647 N N . ALA A 1 89 ? -14.704 4.422 12.807 1.00 75.25 89 ALA A N 1
ATOM 648 C CA . ALA A 1 89 ? -13.722 5.477 13.042 1.00 75.25 89 ALA A CA 1
ATOM 649 C C . ALA A 1 89 ? -13.832 6.551 11.945 1.00 75.25 89 ALA A C 1
ATOM 651 O O . ALA A 1 89 ? -13.692 6.278 10.752 1.00 75.25 89 ALA A O 1
ATOM 652 N N . SER A 1 90 ? -14.080 7.801 12.330 1.00 76.31 90 SER A N 1
ATOM 653 C CA . SER A 1 90 ? -14.372 8.888 11.383 1.00 76.31 90 SER A CA 1
ATOM 654 C C . SER A 1 90 ? -13.139 9.476 10.690 1.00 76.31 90 SER A C 1
ATOM 656 O O . SER A 1 90 ? -13.280 10.206 9.710 1.00 76.31 90 SER A O 1
ATOM 658 N N . THR A 1 91 ? -11.938 9.165 11.180 1.00 82.25 91 THR A N 1
ATOM 659 C CA . THR A 1 91 ? -10.665 9.722 10.694 1.00 82.25 91 THR A CA 1
ATOM 660 C C . THR A 1 91 ? -9.942 8.832 9.689 1.00 82.25 91 THR A C 1
ATOM 662 O O . THR A 1 91 ? -9.024 9.308 9.021 1.00 82.25 91 THR A O 1
ATOM 665 N N . LEU A 1 92 ? -10.337 7.562 9.550 1.00 86.38 92 LEU A N 1
ATOM 666 C CA . LEU A 1 92 ? -9.778 6.684 8.523 1.00 86.38 92 LEU A CA 1
ATOM 667 C C . LEU A 1 92 ? -10.130 7.218 7.133 1.00 86.38 92 LEU A C 1
ATOM 669 O O . LEU A 1 92 ? -11.238 7.708 6.915 1.00 86.38 92 LEU A O 1
ATOM 673 N N . THR A 1 93 ? -9.209 7.114 6.177 1.00 90.00 93 THR A N 1
ATOM 674 C CA . THR A 1 93 ? -9.426 7.534 4.781 1.00 90.00 93 THR A CA 1
ATOM 675 C C . THR A 1 93 ? -9.916 6.399 3.882 1.00 90.00 93 THR A C 1
ATOM 677 O O . THR A 1 93 ? -10.469 6.680 2.824 1.00 90.00 93 THR A O 1
ATOM 680 N N . THR A 1 94 ? -9.782 5.148 4.326 1.00 92.62 94 THR A N 1
ATOM 681 C CA . THR A 1 94 ? -10.338 3.939 3.697 1.00 92.62 94 THR A CA 1
ATOM 682 C C . THR A 1 94 ? -11.864 3.995 3.606 1.00 92.62 94 THR A C 1
ATOM 684 O O . THR A 1 94 ? -12.519 4.711 4.371 1.00 92.62 94 THR A O 1
ATOM 687 N N . THR A 1 95 ? -12.455 3.240 2.687 1.00 91.31 95 THR A N 1
ATOM 688 C CA . THR A 1 95 ? -13.911 3.085 2.566 1.00 91.31 95 THR A CA 1
ATOM 689 C C . THR A 1 95 ? -14.485 2.449 3.829 1.00 91.31 95 THR A C 1
ATOM 691 O O . THR A 1 95 ? -15.444 2.966 4.410 1.00 91.31 95 THR A O 1
ATOM 694 N N . ALA A 1 96 ? -13.864 1.367 4.303 1.00 89.94 96 ALA A N 1
ATOM 695 C CA . ALA A 1 96 ? -14.185 0.778 5.594 1.00 89.94 96 ALA A CA 1
ATOM 696 C C . ALA A 1 96 ? -13.652 1.654 6.735 1.00 89.94 96 ALA A C 1
ATOM 698 O O . ALA A 1 96 ? -12.530 2.155 6.690 1.00 89.94 96 ALA A O 1
ATOM 699 N N . LYS A 1 97 ? -14.454 1.822 7.786 1.00 85.56 97 LYS A N 1
ATOM 700 C CA . LYS A 1 97 ? -14.116 2.665 8.945 1.00 85.56 97 LYS A CA 1
ATOM 701 C C . LYS A 1 97 ? -13.879 1.876 10.232 1.00 85.56 97 LYS A C 1
ATOM 703 O O . LYS A 1 97 ? -13.563 2.450 11.260 1.00 85.56 97 LYS A O 1
ATOM 708 N N . THR A 1 98 ? -14.023 0.565 10.180 1.00 86.69 98 THR A N 1
ATOM 709 C CA . THR A 1 98 ? -13.611 -0.346 11.251 1.00 86.69 98 THR A CA 1
ATOM 710 C C . THR A 1 98 ? -12.138 -0.693 11.035 1.00 86.69 98 THR A C 1
ATOM 712 O O . THR A 1 98 ? -11.766 -0.916 9.878 1.00 86.69 98 THR A O 1
ATOM 715 N N . ILE A 1 99 ? -11.314 -0.820 12.081 1.00 86.88 99 ILE A N 1
ATOM 716 C CA . ILE A 1 99 ? -9.887 -1.172 11.915 1.00 86.88 99 ILE A CA 1
ATOM 717 C C . ILE A 1 99 ? -9.727 -2.452 11.081 1.00 86.88 99 ILE A C 1
ATOM 719 O O . ILE A 1 99 ? -8.978 -2.463 10.105 1.00 86.88 99 ILE A O 1
ATOM 723 N N . THR A 1 100 ? -10.489 -3.500 11.398 1.00 87.62 100 THR A N 1
ATOM 724 C CA . THR A 1 100 ? -10.446 -4.784 10.675 1.00 87.62 100 THR A CA 1
ATOM 725 C C . THR A 1 100 ? -10.803 -4.635 9.195 1.00 87.62 100 THR A C 1
ATOM 727 O O . THR A 1 100 ? -10.047 -5.080 8.338 1.00 87.62 100 THR A O 1
ATOM 730 N N . GLY A 1 101 ? -11.903 -3.950 8.876 1.00 89.94 101 GLY A N 1
ATOM 731 C CA . GLY A 1 101 ? -12.285 -3.659 7.492 1.00 89.94 101 GLY A CA 1
ATOM 732 C C . GLY A 1 101 ? -11.252 -2.817 6.732 1.00 89.94 101 GLY A C 1
ATOM 733 O O . GLY A 1 101 ? -10.958 -3.120 5.582 1.00 89.94 101 GLY A O 1
ATOM 734 N N . SER A 1 102 ? -10.657 -1.802 7.369 1.00 93.06 102 SER A N 1
ATOM 735 C CA . SER A 1 102 ? -9.625 -0.965 6.735 1.00 93.06 102 SER A CA 1
ATOM 736 C C . SER A 1 102 ? -8.336 -1.737 6.434 1.00 93.06 102 SER A C 1
ATOM 738 O O . SER A 1 102 ? -7.707 -1.504 5.406 1.00 93.06 102 SER A O 1
ATOM 740 N N . LEU A 1 103 ? -7.971 -2.702 7.287 1.00 92.06 103 LEU A N 1
ATOM 741 C CA . LEU A 1 103 ? -6.854 -3.613 7.036 1.00 92.06 103 LEU A CA 1
ATOM 742 C C . LEU A 1 103 ? -7.135 -4.544 5.856 1.00 92.06 103 LEU A C 1
ATOM 744 O O . LEU A 1 103 ? -6.238 -4.767 5.055 1.00 92.06 103 LEU A O 1
ATOM 748 N N . VAL A 1 104 ? -8.365 -5.050 5.723 1.00 92.56 104 VAL A N 1
ATOM 749 C CA . VAL A 1 104 ? -8.772 -5.869 4.567 1.00 92.56 104 VAL A CA 1
ATOM 750 C C . VAL A 1 104 ? -8.727 -5.061 3.268 1.00 92.56 104 VAL A C 1
ATOM 752 O O . VAL A 1 104 ? -8.289 -5.578 2.245 1.00 92.56 104 VAL A O 1
ATOM 755 N N . GLU A 1 105 ? -9.144 -3.793 3.298 1.00 95.44 105 GLU A N 1
ATOM 756 C CA . GLU A 1 105 ? -9.038 -2.887 2.147 1.00 95.44 105 GLU A CA 1
ATOM 757 C C . GLU A 1 105 ? -7.573 -2.672 1.745 1.00 95.44 105 GLU A C 1
ATOM 759 O O . GLU A 1 105 ? -7.219 -2.899 0.593 1.00 95.44 105 GLU A O 1
ATOM 764 N N . LEU A 1 106 ? -6.698 -2.348 2.705 1.00 95.56 106 LEU A N 1
ATOM 765 C CA . LEU A 1 106 ? -5.264 -2.183 2.446 1.00 95.56 106 LEU A CA 1
ATOM 766 C C . LEU A 1 106 ? -4.584 -3.474 1.963 1.00 95.56 106 LEU A C 1
ATOM 768 O O . LEU A 1 106 ? -3.736 -3.407 1.078 1.00 95.56 106 LEU A O 1
ATOM 772 N N . ASP A 1 107 ? -4.939 -4.634 2.520 1.00 94.94 107 ASP A N 1
ATOM 773 C CA . ASP A 1 107 ? -4.427 -5.943 2.088 1.00 94.94 107 ASP A CA 1
ATOM 774 C C . ASP A 1 107 ? -4.840 -6.253 0.641 1.00 94.94 107 ASP A C 1
ATOM 776 O O . ASP A 1 107 ? -4.018 -6.685 -0.165 1.00 94.94 107 ASP A O 1
ATOM 780 N N . SER A 1 108 ? -6.088 -5.942 0.277 1.00 95.56 108 SER A N 1
ATOM 781 C CA . SER A 1 108 ? -6.583 -6.080 -1.095 1.00 95.56 108 SER A CA 1
ATOM 782 C C . SER A 1 108 ? -5.899 -5.113 -2.066 1.00 95.56 108 SER A C 1
ATOM 784 O O . SER A 1 108 ? -5.537 -5.525 -3.168 1.00 95.56 108 SER A O 1
ATOM 786 N N . ASP A 1 109 ? -5.731 -3.845 -1.684 1.00 95.69 109 ASP A N 1
ATOM 787 C CA . ASP A 1 109 ? -5.109 -2.813 -2.524 1.00 95.69 109 ASP A CA 1
ATOM 788 C C . ASP A 1 109 ? -3.620 -3.092 -2.768 1.00 95.69 109 ASP A C 1
ATOM 790 O O . ASP A 1 109 ? -3.114 -2.901 -3.875 1.00 95.69 109 ASP A O 1
ATOM 794 N N . VAL A 1 110 ? -2.908 -3.563 -1.739 1.00 95.50 110 VAL A N 1
ATOM 795 C CA . VAL A 1 110 ? -1.506 -3.995 -1.847 1.00 95.50 110 VAL A CA 1
ATOM 796 C C . VAL A 1 110 ? 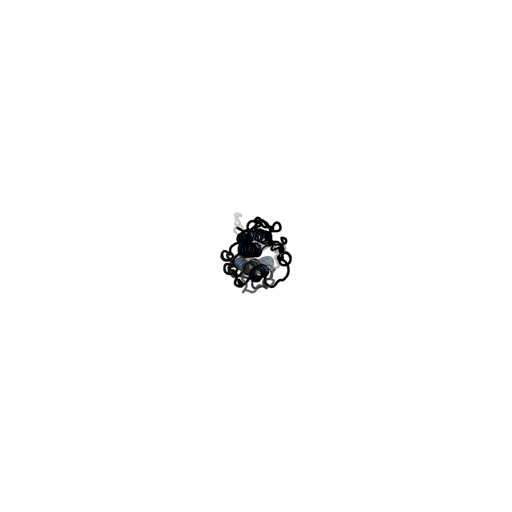-1.385 -5.316 -2.613 1.00 95.50 110 VAL A C 1
ATOM 798 O O . VAL A 1 110 ? -0.421 -5.517 -3.357 1.00 95.50 110 VAL A O 1
ATOM 801 N N . GLY A 1 111 ? -2.357 -6.212 -2.447 1.00 95.44 111 GLY A N 1
ATOM 802 C CA . GLY A 1 111 ? -2.369 -7.542 -3.037 1.00 95.44 111 GLY A CA 1
ATOM 803 C C . GLY A 1 111 ? -1.407 -8.526 -2.362 1.00 95.44 111 GLY A C 1
ATOM 804 O O . GLY A 1 111 ? -0.758 -8.251 -1.353 1.00 95.44 111 GLY A O 1
ATOM 805 N N . VAL A 1 112 ? -1.294 -9.723 -2.944 1.00 94.88 112 VAL A N 1
ATOM 806 C CA . VAL A 1 112 ? -0.489 -10.816 -2.382 1.00 94.88 112 VAL A CA 1
ATOM 807 C C . VAL A 1 112 ? 0.922 -10.787 -2.965 1.00 94.88 112 VAL A C 1
ATOM 809 O O . VAL A 1 112 ? 1.130 -11.084 -4.135 1.00 94.88 112 VAL A O 1
ATOM 812 N N . ILE A 1 113 ? 1.936 -10.519 -2.141 1.00 95.38 113 ILE A N 1
ATOM 813 C CA . ILE A 1 113 ? 3.321 -10.365 -2.621 1.00 95.38 113 ILE A CA 1
ATOM 814 C C . ILE A 1 113 ? 3.855 -11.571 -3.417 1.00 95.38 113 ILE A C 1
ATOM 816 O O . ILE A 1 113 ? 4.640 -11.407 -4.351 1.00 95.38 113 ILE A O 1
ATOM 820 N N . SER A 1 114 ? 3.412 -12.790 -3.093 1.00 94.12 114 SER A N 1
ATOM 821 C CA . SER A 1 114 ? 3.840 -14.005 -3.793 1.00 94.12 114 SER A CA 1
ATOM 822 C C . SER A 1 114 ? 3.327 -14.099 -5.231 1.00 94.12 114 SER A C 1
ATOM 824 O O . SER A 1 114 ? 3.824 -14.938 -5.977 1.00 94.12 114 SER A O 1
ATOM 826 N N . THR A 1 115 ? 2.352 -13.274 -5.628 1.00 94.88 115 THR A N 1
ATOM 827 C CA . THR A 1 115 ? 1.819 -13.239 -6.999 1.00 94.88 115 THR A CA 1
ATOM 828 C C . THR A 1 115 ? 2.581 -12.285 -7.916 1.00 94.88 115 THR A C 1
ATOM 830 O O . THR A 1 115 ? 2.275 -12.230 -9.103 1.00 94.88 115 THR A O 1
ATOM 833 N N . LEU A 1 116 ? 3.559 -11.530 -7.402 1.00 94.56 116 LEU A N 1
ATOM 834 C CA . LEU A 1 116 ? 4.446 -10.717 -8.235 1.00 94.56 116 LEU A CA 1
ATOM 835 C C . LEU A 1 116 ? 5.313 -11.604 -9.139 1.00 94.56 116 LEU A C 1
ATOM 837 O O . LEU A 1 116 ? 5.684 -12.715 -8.769 1.00 94.56 116 LEU A O 1
ATOM 841 N N . SER A 1 117 ? 5.678 -11.095 -10.313 1.00 90.88 117 SER A N 1
ATOM 842 C CA . SER A 1 117 ? 6.523 -11.814 -11.280 1.00 90.88 117 SER A CA 1
ATOM 843 C C . SER A 1 117 ? 8.026 -11.618 -11.049 1.00 90.88 117 SER A C 1
ATOM 845 O O . SER A 1 117 ? 8.823 -12.328 -11.652 1.00 90.88 117 SER A O 1
ATOM 847 N N . THR A 1 118 ? 8.416 -10.664 -10.195 1.00 90.62 118 THR A N 1
ATOM 848 C CA . THR A 1 118 ? 9.816 -10.396 -9.819 1.00 90.62 118 THR A CA 1
ATOM 849 C C . THR A 1 118 ? 10.444 -11.620 -9.165 1.00 90.62 118 THR A C 1
ATOM 851 O O . THR A 1 118 ? 9.748 -12.453 -8.596 1.00 90.62 118 THR A O 1
ATOM 854 N N . THR A 1 119 ? 11.759 -11.760 -9.188 1.00 91.19 119 THR A N 1
ATOM 855 C CA . THR A 1 119 ? 12.462 -12.854 -8.511 1.00 91.19 119 THR A CA 1
ATOM 856 C C . THR A 1 119 ? 12.413 -12.666 -6.992 1.00 91.19 119 THR A C 1
ATOM 858 O O . THR A 1 119 ? 12.021 -13.578 -6.258 1.00 91.19 119 THR A O 1
ATOM 861 N N . ASN A 1 120 ? 12.714 -11.457 -6.518 1.00 91.69 120 ASN A N 1
ATOM 862 C CA . ASN A 1 120 ? 12.732 -11.065 -5.116 1.00 91.69 120 ASN A CA 1
ATOM 863 C C . ASN A 1 120 ? 11.329 -10.671 -4.636 1.00 91.69 120 ASN A C 1
ATOM 865 O O . ASN A 1 120 ? 10.713 -9.741 -5.155 1.00 91.69 120 ASN A O 1
ATOM 869 N N . LYS A 1 121 ? 10.834 -11.376 -3.609 1.00 94.44 121 LYS A N 1
ATOM 870 C CA . LYS A 1 121 ? 9.482 -11.202 -3.034 1.00 94.44 121 LYS A CA 1
ATOM 871 C C . LYS A 1 121 ? 9.464 -11.226 -1.499 1.00 94.44 121 LYS A C 1
ATOM 873 O O . LYS A 1 121 ? 8.455 -11.568 -0.895 1.00 94.44 121 LYS A O 1
ATOM 878 N N . SER A 1 122 ? 10.588 -10.924 -0.847 1.00 95.50 122 SER A N 1
ATOM 879 C CA . SER A 1 122 ? 10.684 -10.914 0.625 1.00 95.50 122 SER A CA 1
ATOM 880 C C . SER A 1 122 ? 9.870 -9.781 1.264 1.00 95.50 122 SER A C 1
ATOM 882 O O . SER A 1 122 ? 9.367 -9.932 2.373 1.00 95.50 122 SER A O 1
ATOM 884 N N . ASN A 1 123 ? 9.746 -8.648 0.569 1.00 95.12 123 ASN A N 1
ATOM 885 C CA . ASN A 1 123 ? 8.868 -7.518 0.873 1.00 95.12 123 ASN A CA 1
ATOM 886 C C . ASN A 1 123 ? 8.675 -6.657 -0.395 1.00 95.12 123 ASN A C 1
ATOM 888 O O . ASN A 1 123 ? 9.410 -6.822 -1.373 1.00 95.12 123 ASN A O 1
ATOM 892 N N . LEU A 1 124 ? 7.693 -5.745 -0.384 1.00 95.50 124 LEU A N 1
ATOM 893 C CA . LEU A 1 124 ? 7.385 -4.886 -1.540 1.00 95.50 124 LEU A CA 1
ATOM 894 C C . LEU A 1 124 ? 8.592 -4.054 -1.982 1.00 95.50 124 LEU A C 1
ATOM 896 O O . LEU A 1 124 ? 8.824 -3.903 -3.174 1.00 95.50 124 LEU A O 1
ATOM 900 N N . VAL A 1 125 ? 9.391 -3.560 -1.031 1.00 95.44 125 VAL A N 1
ATOM 901 C CA . VAL A 1 125 ? 10.589 -2.758 -1.322 1.00 95.44 125 VAL A CA 1
ATOM 902 C C . VAL A 1 125 ? 11.593 -3.555 -2.153 1.00 95.44 125 VAL A C 1
ATOM 904 O O . VAL A 1 125 ? 12.132 -3.036 -3.121 1.00 95.44 125 VAL A O 1
ATOM 907 N N . SER A 1 126 ? 11.814 -4.827 -1.823 1.00 93.69 126 SER A N 1
ATOM 908 C CA . SER A 1 126 ? 12.748 -5.690 -2.552 1.00 93.69 126 SER A CA 1
ATOM 909 C C . SER A 1 126 ? 12.267 -5.959 -3.979 1.00 93.69 126 SER A C 1
ATOM 911 O O . SER A 1 126 ? 13.067 -5.886 -4.907 1.00 93.69 126 SER A O 1
ATOM 913 N N . ALA A 1 127 ? 10.966 -6.202 -4.166 1.00 93.94 127 ALA A N 1
ATOM 914 C CA . ALA A 1 127 ? 10.377 -6.384 -5.494 1.00 93.94 127 ALA A CA 1
ATOM 915 C C . ALA A 1 127 ? 10.427 -5.095 -6.341 1.00 93.94 127 ALA A C 1
ATOM 917 O O . ALA A 1 127 ? 10.765 -5.137 -7.521 1.00 93.94 127 ALA A O 1
ATOM 918 N N . ILE A 1 128 ? 10.135 -3.936 -5.739 1.00 91.56 128 ILE A N 1
ATOM 919 C CA . ILE A 1 128 ? 10.207 -2.626 -6.407 1.00 91.56 128 ILE A CA 1
ATOM 920 C C . ILE A 1 128 ? 11.649 -2.282 -6.782 1.00 91.56 128 ILE A C 1
ATOM 922 O O . ILE A 1 128 ? 11.886 -1.805 -7.888 1.00 91.56 128 ILE A O 1
ATOM 926 N N . ASN A 1 129 ? 12.613 -2.538 -5.894 1.00 87.31 129 ASN A N 1
ATOM 927 C CA . ASN A 1 129 ? 14.025 -2.296 -6.180 1.00 87.31 129 ASN A CA 1
ATOM 928 C C . ASN A 1 129 ? 14.514 -3.161 -7.347 1.00 87.31 129 ASN A C 1
ATOM 930 O O . ASN A 1 129 ? 15.249 -2.659 -8.188 1.00 87.31 129 ASN A O 1
ATOM 934 N N . GLU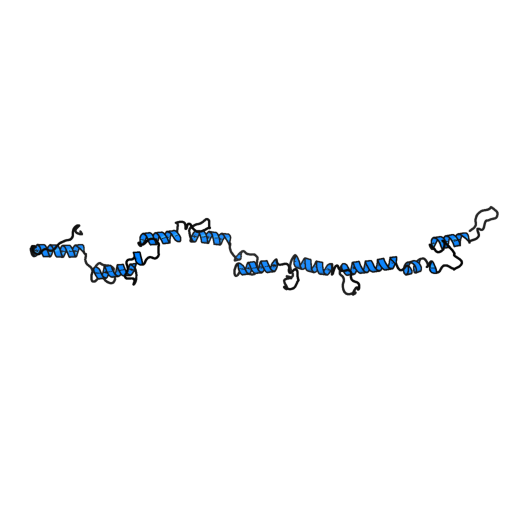 A 1 130 ? 14.066 -4.415 -7.455 1.00 87.69 130 GLU A N 1
ATOM 935 C CA . GLU A 1 130 ? 14.360 -5.249 -8.626 1.00 87.69 130 GLU A CA 1
ATOM 936 C C . GLU A 1 130 ? 13.790 -4.652 -9.918 1.00 87.69 130 GLU A C 1
ATOM 938 O O . GLU A 1 130 ? 14.503 -4.579 -10.917 1.00 87.69 130 GLU A O 1
ATOM 943 N N . LEU A 1 131 ? 12.538 -4.176 -9.900 1.00 84.62 131 LEU A N 1
ATOM 944 C CA . LEU A 1 131 ? 11.946 -3.506 -11.059 1.00 84.62 131 LEU A CA 1
ATOM 945 C C . LEU A 1 131 ? 12.723 -2.234 -11.424 1.00 84.62 131 LEU A C 1
ATOM 947 O O . LEU A 1 131 ? 13.029 -2.029 -12.596 1.00 84.62 131 LEU A O 1
ATOM 951 N N . PHE A 1 132 ? 13.054 -1.399 -10.433 1.00 80.88 132 PHE A N 1
ATOM 952 C CA . PHE A 1 132 ? 13.819 -0.167 -10.625 1.00 80.88 132 PHE A CA 1
ATOM 953 C C . PHE A 1 132 ? 15.167 -0.448 -11.277 1.00 80.88 132 PHE A C 1
ATOM 955 O O . PHE A 1 132 ? 15.525 0.232 -12.231 1.00 80.88 132 PHE A O 1
ATOM 962 N N . THR A 1 133 ? 15.868 -1.476 -10.799 1.00 73.62 133 THR A N 1
ATOM 963 C CA . THR A 1 133 ? 17.064 -2.012 -11.437 1.00 73.62 133 THR A CA 1
ATOM 964 C C . THR A 1 133 ? 16.697 -2.384 -12.876 1.00 73.62 133 THR A C 1
ATOM 966 O O . THR A 1 133 ? 17.090 -1.646 -13.764 1.00 73.62 133 THR A O 1
ATOM 969 N N . SER A 1 134 ? 15.805 -3.353 -13.127 1.00 67.12 134 SER A N 1
ATOM 970 C CA . SER A 1 134 ? 15.444 -3.837 -14.480 1.00 67.12 134 SER A CA 1
ATOM 971 C C . SER A 1 134 ? 15.014 -2.772 -15.514 1.00 67.12 134 SER A C 1
ATOM 973 O O . SER A 1 134 ? 15.269 -2.960 -16.700 1.00 67.12 134 SER A O 1
ATOM 975 N N . VAL A 1 135 ? 14.369 -1.673 -15.099 1.00 64.44 135 VAL A N 1
ATOM 976 C CA . VAL A 1 135 ? 13.825 -0.625 -15.991 1.00 64.44 135 VAL A CA 1
ATOM 977 C C . VAL A 1 135 ? 14.768 0.568 -16.137 1.00 64.44 135 VAL A C 1
ATOM 979 O O . VAL A 1 135 ? 14.662 1.304 -17.121 1.00 64.44 135 VAL A O 1
ATOM 982 N N . ASN A 1 136 ? 15.693 0.784 -15.198 1.00 61.00 136 ASN A N 1
ATOM 983 C CA . ASN A 1 136 ? 16.691 1.834 -15.331 1.00 61.00 136 ASN A CA 1
ATOM 984 C C . ASN A 1 136 ? 17.705 1.418 -16.399 1.00 61.00 136 ASN A C 1
ATOM 986 O O . ASN A 1 136 ? 18.707 0.768 -16.112 1.00 61.00 136 ASN A O 1
ATOM 990 N N . VAL A 1 137 ? 17.402 1.781 -17.646 1.00 61.22 137 VAL A N 1
ATOM 991 C CA . VAL A 1 137 ? 18.324 1.692 -18.773 1.00 61.22 137 VAL A CA 1
ATOM 992 C C . VAL A 1 137 ? 19.566 2.467 -18.362 1.00 61.22 137 VAL A C 1
ATOM 994 O O . VAL A 1 137 ? 19.516 3.687 -18.206 1.00 61.22 137 VAL A O 1
ATOM 997 N N . ASP A 1 138 ? 20.645 1.741 -18.103 1.00 59.75 138 ASP A N 1
ATOM 998 C CA . ASP A 1 138 ? 21.944 2.260 -17.692 1.00 59.75 138 ASP A CA 1
ATOM 999 C C . ASP A 1 138 ? 22.525 3.110 -18.825 1.00 59.75 138 ASP A C 1
ATOM 1001 O O . ASP A 1 138 ? 23.334 2.657 -19.628 1.00 59.75 138 ASP A O 1
ATOM 1005 N N . SER A 1 139 ? 22.023 4.340 -18.949 1.00 57.62 139 SER A N 1
ATOM 1006 C CA . SER A 1 139 ? 22.320 5.229 -20.072 1.00 57.62 139 SER A CA 1
ATOM 1007 C C . SER A 1 139 ? 23.795 5.627 -20.142 1.00 57.62 139 SER A C 1
ATOM 1009 O O . SER A 1 139 ? 24.238 6.113 -21.180 1.00 57.62 139 SER A O 1
ATOM 1011 N N . ASP A 1 140 ? 24.551 5.431 -19.056 1.00 61.78 140 ASP A N 1
ATOM 1012 C CA . ASP A 1 140 ? 25.992 5.659 -18.991 1.00 61.78 140 ASP A CA 1
ATOM 1013 C C . ASP A 1 140 ? 26.828 4.373 -18.847 1.00 61.78 140 ASP A C 1
ATOM 1015 O O . ASP A 1 140 ? 28.058 4.464 -18.835 1.00 61.78 140 ASP A O 1
ATOM 1019 N N . GLY A 1 141 ? 26.195 3.193 -18.800 1.00 55.62 141 GLY A N 1
ATOM 1020 C CA . GLY A 1 141 ? 26.839 1.875 -18.828 1.00 55.62 141 GLY A CA 1
ATOM 1021 C C . GLY A 1 141 ? 27.711 1.547 -17.610 1.00 55.62 141 GLY A C 1
ATOM 1022 O O . GLY A 1 141 ? 28.568 0.663 -17.686 1.00 55.62 141 GLY A O 1
ATOM 1023 N N . LYS A 1 142 ? 27.579 2.285 -16.501 1.00 62.28 142 LYS A N 1
ATOM 1024 C CA . LYS A 1 142 ? 28.481 2.173 -15.337 1.00 62.28 142 LYS A CA 1
ATOM 1025 C C . LYS A 1 142 ? 27.958 1.270 -14.236 1.00 62.28 142 LYS A C 1
ATOM 1027 O O . LYS A 1 142 ? 28.719 0.914 -13.333 1.00 62.28 142 LYS A O 1
ATOM 1032 N N . ASN A 1 143 ? 26.688 0.895 -14.301 1.00 58.44 143 ASN A N 1
ATOM 1033 C CA . ASN A 1 143 ? 25.998 0.244 -13.200 1.00 58.44 143 ASN A CA 1
ATOM 1034 C C . ASN A 1 143 ? 25.843 -1.268 -13.413 1.00 58.44 143 ASN A C 1
ATOM 1036 O O . ASN A 1 143 ? 25.168 -1.917 -12.617 1.00 58.44 143 ASN A O 1
ATOM 1040 N N . ALA A 1 144 ? 26.509 -1.832 -14.433 1.00 56.41 144 ALA A N 1
ATOM 1041 C CA . ALA A 1 144 ? 26.526 -3.265 -14.745 1.00 56.41 144 ALA A CA 1
ATOM 1042 C C . ALA A 1 144 ? 25.113 -3.863 -14.861 1.00 56.41 144 ALA A C 1
ATOM 1044 O O . ALA A 1 144 ? 24.871 -5.009 -14.489 1.00 56.41 144 ALA A O 1
ATOM 1045 N N . HIS A 1 145 ? 24.179 -3.054 -15.368 1.00 57.34 145 HIS A N 1
ATOM 1046 C CA . HIS A 1 145 ? 22.755 -3.373 -15.430 1.00 57.34 145 HIS A CA 1
ATOM 1047 C C . HIS A 1 145 ? 22.331 -3.981 -16.786 1.00 57.34 145 HIS A C 1
ATOM 1049 O O . HIS A 1 145 ? 21.154 -4.063 -17.131 1.00 57.34 145 HIS A O 1
ATOM 1055 N N . LEU A 1 146 ? 23.311 -4.436 -17.569 1.00 60.66 146 LEU A N 1
ATOM 1056 C CA . LEU A 1 146 ? 23.113 -5.171 -18.815 1.00 60.66 146 LEU A CA 1
ATOM 1057 C C . LEU A 1 146 ? 22.800 -6.637 -18.477 1.00 60.66 146 LEU A C 1
ATOM 1059 O O . LEU A 1 146 ? 23.672 -7.504 -18.488 1.00 60.66 146 LEU A O 1
ATOM 1063 N N . ASP A 1 147 ? 21.549 -6.909 -18.108 1.00 56.72 147 ASP A N 1
ATOM 1064 C CA . ASP A 1 147 ? 21.020 -8.274 -18.095 1.00 56.72 147 ASP A CA 1
ATOM 1065 C C . ASP A 1 147 ? 20.982 -8.795 -19.540 1.00 56.72 147 ASP A C 1
ATOM 1067 O O . ASP A 1 147 ? 20.446 -8.149 -20.442 1.00 56.72 147 ASP A O 1
ATOM 1071 N N . THR A 1 148 ? 21.554 -9.980 -19.735 1.00 56.22 148 THR A N 1
ATOM 1072 C CA . THR A 1 148 ? 21.651 -10.774 -20.969 1.00 56.22 148 THR A CA 1
ATOM 1073 C C . THR A 1 148 ? 20.305 -11.219 -21.562 1.00 56.22 148 THR A C 1
ATOM 1075 O O . THR A 1 148 ? 20.242 -12.264 -22.201 1.00 56.22 148 THR A O 1
ATOM 1078 N N . THR A 1 149 ? 19.203 -10.512 -21.304 1.00 57.91 149 THR A N 1
ATOM 1079 C CA . THR A 1 149 ? 17.888 -10.861 -21.840 1.00 57.91 149 THR A CA 1
ATOM 1080 C C . THR A 1 149 ? 17.054 -9.627 -22.207 1.00 57.91 149 THR A C 1
ATOM 1082 O O . THR A 1 149 ? 16.931 -8.653 -21.465 1.00 57.91 149 THR A O 1
ATOM 1085 N N . GLY A 1 150 ? 16.419 -9.671 -23.384 1.00 64.19 150 GLY A N 1
ATOM 1086 C CA . GLY A 1 150 ? 15.362 -8.734 -23.782 1.00 64.19 150 GLY A CA 1
ATOM 1087 C C . GLY A 1 150 ? 15.816 -7.535 -24.628 1.00 64.19 150 GLY A C 1
ATOM 1088 O O . GLY A 1 150 ? 16.647 -7.648 -25.529 1.00 64.19 150 GLY A O 1
ATOM 1089 N N . VAL A 1 151 ? 15.188 -6.374 -24.403 1.00 66.06 151 VAL A N 1
ATOM 1090 C CA . VAL A 1 151 ? 15.371 -5.173 -25.245 1.00 66.06 151 VAL A CA 1
ATOM 1091 C C . VAL A 1 151 ? 16.783 -4.594 -25.110 1.00 66.06 151 VAL A C 1
ATOM 1093 O O . VAL A 1 151 ? 17.320 -4.100 -26.094 1.00 66.06 151 VAL A O 1
ATOM 1096 N N . MET A 1 152 ? 17.411 -4.691 -23.935 1.00 65.44 152 MET A N 1
ATOM 1097 C CA . MET A 1 152 ? 18.759 -4.152 -23.715 1.00 65.44 152 MET A CA 1
ATOM 1098 C C . MET A 1 152 ? 19.858 -4.998 -24.372 1.00 65.44 152 MET A C 1
ATOM 1100 O O . MET A 1 152 ? 20.720 -4.420 -25.023 1.00 65.44 152 MET A O 1
ATOM 1104 N N . GLU A 1 153 ? 19.769 -6.333 -24.346 1.00 70.31 153 GLU A N 1
ATOM 1105 C CA . GLU A 1 153 ? 20.649 -7.214 -25.140 1.00 70.31 153 GLU A CA 1
ATOM 1106 C C . GLU A 1 153 ? 20.512 -6.921 -26.646 1.00 70.31 153 GLU A C 1
ATOM 1108 O O . GLU A 1 153 ? 21.489 -6.888 -27.394 1.00 70.31 153 GLU A O 1
ATOM 1113 N N . SER A 1 154 ? 19.290 -6.642 -27.110 1.00 70.06 154 SER A N 1
ATOM 1114 C CA . SER A 1 154 ? 19.054 -6.241 -28.504 1.00 70.06 154 SER A CA 1
ATOM 1115 C C . SER A 1 154 ? 19.688 -4.881 -28.836 1.00 70.06 154 SER A C 1
ATOM 1117 O O . SER A 1 154 ? 20.165 -4.694 -29.953 1.00 70.06 154 SER A O 1
ATOM 1119 N N . LEU A 1 155 ? 19.712 -3.940 -27.883 1.00 76.19 155 LEU A N 1
ATOM 1120 C CA . LEU A 1 155 ? 20.354 -2.632 -28.043 1.00 76.19 155 LEU A CA 1
ATOM 1121 C C . LEU A 1 155 ? 21.884 -2.724 -28.001 1.00 76.19 155 LEU A C 1
ATOM 1123 O O . LEU A 1 155 ? 22.525 -2.062 -28.806 1.00 76.19 155 LEU A O 1
ATOM 1127 N N . GLU A 1 156 ? 22.464 -3.564 -27.141 1.00 75.25 156 GLU A N 1
ATOM 1128 C CA . GLU A 1 156 ? 23.913 -3.822 -27.108 1.00 75.25 156 GLU A CA 1
ATOM 1129 C C . GLU A 1 156 ? 24.386 -4.479 -28.412 1.00 75.25 156 GLU A C 1
ATOM 1131 O O . GLU A 1 156 ? 25.357 -4.038 -29.027 1.00 75.25 156 GLU A O 1
ATOM 1136 N N . ASN A 1 157 ? 23.644 -5.479 -28.898 1.00 77.38 157 ASN A N 1
ATOM 1137 C CA . ASN A 1 157 ? 23.920 -6.095 -30.194 1.00 77.38 157 ASN A CA 1
ATOM 1138 C C . ASN A 1 157 ? 23.804 -5.085 -31.347 1.00 77.38 157 ASN A C 1
ATOM 1140 O O . ASN A 1 157 ? 24.594 -5.136 -32.289 1.00 77.38 157 ASN A O 1
ATOM 1144 N N . LEU A 1 158 ? 22.839 -4.159 -31.287 1.00 82.25 158 LEU A N 1
ATOM 1145 C CA . LEU A 1 158 ? 22.687 -3.107 -32.292 1.00 82.25 158 LEU A CA 1
ATOM 1146 C C . LEU A 1 158 ? 23.822 -2.073 -32.225 1.00 82.25 158 LEU A C 1
ATOM 1148 O O . LEU A 1 158 ? 24.336 -1.699 -33.275 1.00 82.25 158 LEU A O 1
ATOM 1152 N N . ASP A 1 159 ? 24.230 -1.640 -31.030 1.00 79.62 159 ASP A N 1
ATOM 1153 C CA . ASP A 1 159 ? 25.366 -0.730 -30.830 1.00 79.62 159 ASP A CA 1
ATOM 1154 C C . ASP A 1 159 ? 26.666 -1.356 -31.349 1.00 79.62 159 ASP A C 1
ATOM 1156 O O . ASP A 1 159 ? 27.387 -0.738 -32.128 1.00 79.62 159 ASP A O 1
ATOM 1160 N N . SER A 1 160 ? 26.901 -2.636 -31.043 1.00 81.06 160 SER A N 1
ATOM 1161 C CA . SER A 1 160 ? 28.044 -3.386 -31.568 1.00 81.06 160 SER A CA 1
ATOM 1162 C C . SER A 1 160 ? 28.001 -3.541 -33.095 1.00 81.06 160 SER A C 1
ATOM 1164 O O . SER A 1 160 ? 29.027 -3.388 -33.759 1.00 81.06 160 SER A O 1
ATOM 1166 N N . ALA A 1 161 ? 26.824 -3.804 -33.674 1.00 82.81 161 ALA A N 1
ATOM 1167 C CA . ALA A 1 161 ? 26.661 -3.952 -35.121 1.00 82.81 161 ALA A CA 1
ATOM 1168 C C . ALA A 1 161 ? 26.802 -2.622 -35.888 1.00 82.81 161 ALA A C 1
ATOM 1170 O O . ALA A 1 161 ? 27.320 -2.602 -37.008 1.00 82.81 161 ALA A O 1
ATOM 1171 N N . VAL A 1 162 ? 26.329 -1.509 -35.320 1.00 85.06 162 VAL A N 1
ATOM 1172 C CA . VAL A 1 162 ? 26.427 -0.170 -35.927 1.00 85.06 162 VAL A CA 1
ATOM 1173 C C . VAL A 1 162 ? 27.821 0.430 -35.723 1.00 85.06 162 VAL A C 1
ATOM 1175 O O . VAL A 1 162 ? 28.374 1.037 -36.650 1.00 85.06 162 VAL A O 1
ATOM 1178 N N . GLY A 1 163 ? 28.410 0.222 -34.548 1.00 78.44 163 GLY A N 1
ATOM 1179 C CA . GLY A 1 163 ? 29.675 0.816 -34.139 1.00 78.44 163 GLY A CA 1
ATOM 1180 C C . GLY A 1 163 ? 29.565 2.305 -33.810 1.00 78.44 163 GLY A C 1
ATOM 1181 O O . GLY A 1 163 ? 28.489 2.903 -33.789 1.00 78.44 163 GLY A O 1
ATOM 1182 N N . ASN A 1 164 ? 30.712 2.947 -33.587 1.00 76.12 164 ASN A N 1
ATOM 1183 C CA . ASN A 1 164 ? 30.766 4.385 -33.326 1.00 76.12 164 ASN A CA 1
ATOM 1184 C C . ASN A 1 164 ? 30.451 5.190 -34.598 1.00 76.12 164 ASN A C 1
ATOM 1186 O O . ASN A 1 164 ? 31.286 5.228 -35.493 1.00 76.12 164 ASN A O 1
ATOM 1190 N N . LEU A 1 165 ? 29.332 5.925 -34.615 1.00 69.25 165 LEU A N 1
ATOM 1191 C CA . LEU A 1 165 ? 28.856 6.757 -35.738 1.00 69.25 165 LEU A CA 1
ATOM 1192 C C . LEU A 1 165 ? 29.794 7.910 -36.166 1.00 69.25 165 LEU A C 1
ATOM 1194 O O . LEU A 1 165 ? 29.499 8.624 -37.128 1.00 69.25 165 LEU A O 1
ATOM 1198 N N . GLY A 1 166 ? 30.899 8.146 -35.457 1.00 70.06 166 GLY A N 1
ATOM 1199 C CA . GLY A 1 166 ? 31.912 9.118 -35.859 1.00 70.06 166 GLY A CA 1
ATOM 1200 C C . GLY A 1 166 ? 32.630 8.724 -37.157 1.00 70.06 166 GLY A C 1
ATOM 1201 O O . GLY A 1 166 ? 32.912 7.555 -37.414 1.00 70.06 166 GLY A O 1
ATOM 1202 N N . PHE A 1 167 ? 32.997 9.715 -37.975 1.00 64.50 167 PHE A N 1
ATOM 1203 C CA . PHE A 1 167 ? 33.882 9.474 -39.116 1.00 64.50 167 PHE A CA 1
ATOM 1204 C C . PHE A 1 167 ? 35.256 9.021 -38.614 1.00 64.50 167 PHE A C 1
ATOM 1206 O O . PHE A 1 167 ? 36.017 9.816 -38.060 1.00 64.50 167 PHE A O 1
ATOM 1213 N N . ALA A 1 168 ? 35.580 7.747 -38.810 1.00 63.81 168 ALA A N 1
ATOM 1214 C CA . ALA A 1 168 ? 36.899 7.232 -38.494 1.00 63.81 168 ALA A CA 1
ATOM 1215 C C . ALA A 1 168 ? 37.906 7.659 -39.574 1.00 63.81 168 ALA A C 1
ATOM 1217 O O . ALA A 1 168 ? 37.622 7.669 -40.775 1.00 63.81 168 ALA A O 1
ATOM 1218 N N . THR A 1 169 ? 39.095 8.054 -39.126 1.00 61.22 169 THR A N 1
ATOM 1219 C CA . THR A 1 169 ? 40.241 8.411 -39.977 1.00 61.22 169 THR A CA 1
ATOM 1220 C C . THR A 1 169 ? 41.246 7.262 -40.102 1.00 61.22 169 THR A C 1
ATOM 1222 O O . THR A 1 169 ? 42.226 7.380 -40.834 1.00 61.22 169 THR A O 1
ATOM 1225 N N . SER A 1 170 ? 40.995 6.144 -39.414 1.00 62.56 170 SER A N 1
ATOM 1226 C CA . SER A 1 170 ? 41.750 4.894 -39.481 1.00 62.56 170 SER A CA 1
ATOM 1227 C C . SER A 1 170 ? 40.805 3.697 -39.313 1.00 62.56 170 SER A C 1
ATOM 1229 O O . SER A 1 170 ? 39.911 3.726 -38.469 1.00 62.56 170 SER A O 1
ATOM 1231 N N . PHE A 1 171 ? 40.997 2.645 -40.116 1.00 63.25 171 PHE A N 1
ATOM 1232 C CA . PHE A 1 171 ? 40.152 1.442 -40.108 1.00 63.25 171 PHE A CA 1
ATOM 1233 C C . PHE A 1 171 ? 40.978 0.232 -39.675 1.00 63.25 171 PHE A C 1
ATOM 1235 O O . PHE A 1 171 ? 41.703 -0.342 -40.492 1.00 63.25 171 PHE A O 1
ATOM 1242 N N . PRO A 1 172 ? 40.940 -0.159 -38.392 1.00 62.19 172 PRO A N 1
ATOM 1243 C CA . PRO A 1 172 ? 41.546 -1.414 -37.984 1.00 62.19 172 PRO A CA 1
ATOM 1244 C C . PRO A 1 172 ? 40.785 -2.572 -38.644 1.00 62.19 172 PRO A C 1
ATOM 1246 O O . PRO A 1 172 ? 39.574 -2.694 -38.491 1.00 62.19 172 PRO A O 1
ATOM 1249 N N . ALA A 1 173 ? 41.497 -3.455 -39.348 1.00 62.19 173 ALA A N 1
ATOM 1250 C CA . ALA A 1 173 ? 40.914 -4.593 -40.074 1.00 62.19 173 ALA A CA 1
ATOM 1251 C C . ALA A 1 173 ? 40.135 -5.593 -39.189 1.00 62.19 173 ALA A C 1
ATOM 1253 O O . ALA A 1 173 ? 39.492 -6.503 -39.704 1.00 62.19 173 ALA A O 1
ATOM 1254 N N . SER A 1 174 ? 40.216 -5.456 -37.862 1.00 64.94 174 SER A N 1
ATOM 1255 C CA . SER A 1 174 ? 39.558 -6.323 -36.885 1.00 64.94 174 SER A CA 1
ATOM 1256 C C . SER A 1 174 ? 38.146 -5.882 -36.491 1.00 64.94 174 SER A C 1
ATOM 1258 O O . SER A 1 174 ? 37.486 -6.625 -35.771 1.00 64.94 174 SER A O 1
ATOM 1260 N N . VAL A 1 175 ? 37.689 -4.693 -36.901 1.00 60.59 175 VAL A N 1
ATOM 1261 C CA . VAL A 1 175 ? 36.355 -4.173 -36.555 1.00 60.59 175 VAL A CA 1
ATOM 1262 C C . VAL A 1 175 ? 35.454 -4.255 -37.789 1.00 60.59 175 VAL A C 1
ATOM 1264 O O . VAL A 1 175 ? 35.764 -3.689 -38.832 1.00 60.59 175 VAL A O 1
ATOM 1267 N N . VAL A 1 176 ? 34.358 -5.007 -37.682 1.00 69.00 176 VAL A N 1
ATOM 1268 C CA . VAL A 1 176 ? 33.394 -5.293 -38.764 1.00 69.00 176 VAL A CA 1
ATOM 1269 C C . VAL A 1 176 ? 32.010 -4.742 -38.413 1.00 69.00 176 VAL A C 1
ATOM 1271 O O . VAL A 1 176 ? 31.009 -5.447 -38.483 1.00 69.00 176 VAL A O 1
ATOM 1274 N N . ASP A 1 177 ? 31.963 -3.476 -38.004 1.00 82.88 177 ASP A N 1
ATOM 1275 C CA . ASP A 1 177 ? 30.713 -2.740 -37.810 1.00 82.88 177 ASP A CA 1
ATOM 1276 C C . ASP A 1 177 ? 30.306 -1.967 -39.079 1.00 82.88 177 ASP A C 1
ATOM 1278 O O . ASP A 1 177 ? 31.081 -1.808 -40.036 1.00 82.88 177 ASP A O 1
ATOM 1282 N N . LEU A 1 178 ? 29.057 -1.492 -39.109 1.00 84.94 178 LEU A N 1
ATOM 1283 C CA . LEU A 1 178 ? 28.532 -0.723 -40.237 1.00 84.94 178 LEU A CA 1
ATOM 1284 C C . LEU A 1 178 ? 29.349 0.551 -40.485 1.00 84.94 178 LEU A C 1
ATOM 1286 O O . LEU A 1 178 ? 29.577 0.916 -41.641 1.00 84.94 178 LEU A O 1
ATOM 1290 N N . THR A 1 179 ? 29.818 1.216 -39.428 1.00 83.88 179 THR A N 1
ATOM 1291 C CA . THR A 1 179 ? 30.591 2.456 -39.562 1.00 83.88 179 THR A CA 1
ATOM 1292 C C . THR A 1 179 ? 31.923 2.220 -40.278 1.00 83.88 179 THR A C 1
ATOM 1294 O O . THR A 1 179 ? 32.306 2.991 -41.163 1.00 83.88 179 THR A O 1
ATOM 1297 N N . THR A 1 180 ? 32.610 1.125 -39.976 1.00 79.88 180 THR A N 1
ATOM 1298 C CA . THR A 1 180 ? 33.853 0.725 -40.640 1.00 79.88 180 THR A CA 1
ATOM 1299 C C . THR A 1 180 ? 33.596 0.362 -42.100 1.00 79.88 180 THR A C 1
ATOM 1301 O O . THR A 1 180 ? 34.299 0.848 -42.988 1.00 79.88 180 THR A O 1
ATOM 1304 N N . ALA A 1 181 ? 32.545 -0.417 -42.378 1.00 81.06 181 ALA A N 1
ATOM 1305 C CA . ALA A 1 181 ? 32.172 -0.790 -43.742 1.00 81.06 181 ALA A CA 1
ATOM 1306 C C . ALA A 1 181 ? 31.850 0.436 -44.617 1.00 81.06 181 ALA A C 1
ATOM 1308 O O . ALA A 1 181 ? 32.393 0.577 -45.715 1.00 81.06 181 ALA A O 1
ATOM 1309 N N . VAL A 1 182 ? 31.016 1.356 -44.121 1.00 84.88 182 VAL A N 1
ATOM 1310 C CA . VAL A 1 182 ? 30.628 2.578 -44.846 1.00 84.88 182 VAL A CA 1
ATOM 1311 C C . VAL A 1 182 ? 31.827 3.493 -45.071 1.00 84.88 182 VAL A C 1
ATOM 1313 O O . VAL A 1 182 ? 31.992 4.050 -46.158 1.00 84.88 182 VAL A O 1
ATOM 1316 N N . ASN A 1 183 ? 32.692 3.646 -44.071 1.00 81.19 183 ASN A N 1
ATOM 1317 C CA . ASN A 1 183 ? 33.854 4.501 -44.220 1.00 81.19 183 ASN A CA 1
ATOM 1318 C C . ASN A 1 183 ? 34.907 3.935 -45.196 1.00 81.19 183 ASN A C 1
ATOM 1320 O O . ASN A 1 183 ? 35.532 4.724 -45.902 1.00 81.19 183 ASN A O 1
ATOM 1324 N N . ASN A 1 184 ? 35.069 2.611 -45.300 1.00 79.50 184 ASN A N 1
ATOM 1325 C CA . ASN A 1 184 ? 35.919 1.997 -46.329 1.00 79.50 184 ASN A CA 1
ATOM 1326 C C . ASN A 1 184 ? 35.382 2.278 -47.741 1.00 79.50 184 ASN A C 1
ATOM 1328 O O . ASN A 1 184 ? 36.124 2.757 -48.595 1.00 79.50 184 ASN A O 1
ATOM 1332 N N . VAL A 1 185 ? 34.072 2.102 -47.963 1.00 83.94 185 VAL A N 1
ATOM 1333 C CA . VAL A 1 185 ? 33.428 2.446 -49.246 1.00 83.94 185 VAL A CA 1
ATOM 1334 C C . VAL A 1 185 ? 33.621 3.926 -49.592 1.00 83.94 185 VAL A C 1
ATOM 1336 O O . VAL A 1 185 ? 33.874 4.267 -50.746 1.00 83.94 185 VAL A O 1
ATOM 1339 N N . ARG A 1 186 ? 33.541 4.824 -48.599 1.00 85.38 186 ARG A N 1
ATOM 1340 C CA . ARG A 1 186 ? 33.810 6.258 -48.789 1.00 85.38 186 ARG A CA 1
ATOM 1341 C C . ARG A 1 186 ? 35.237 6.516 -49.283 1.00 85.38 186 ARG A C 1
ATOM 1343 O O . ARG A 1 186 ? 35.424 7.390 -50.128 1.00 85.38 186 ARG A O 1
ATOM 1350 N N . VAL A 1 187 ? 36.232 5.804 -48.751 1.00 78.50 187 VAL A N 1
ATOM 1351 C CA . VAL A 1 187 ? 37.632 5.922 -49.190 1.00 78.50 187 VAL A CA 1
ATOM 1352 C C . VAL A 1 187 ? 37.793 5.415 -50.619 1.00 78.50 187 VAL A C 1
ATOM 1354 O O . VAL A 1 187 ? 38.348 6.141 -51.439 1.00 78.50 187 VAL A O 1
ATOM 1357 N N . ASP A 1 188 ? 37.256 4.238 -50.938 1.00 80.12 188 ASP A N 1
ATOM 1358 C CA . ASP A 1 188 ? 37.322 3.678 -52.294 1.00 80.12 188 ASP A CA 1
ATOM 1359 C C . ASP A 1 188 ? 36.681 4.619 -53.324 1.00 80.12 188 ASP A C 1
ATOM 1361 O O . ASP A 1 188 ? 37.244 4.861 -54.393 1.00 80.12 188 ASP A O 1
ATOM 1365 N N . LEU A 1 189 ? 35.535 5.219 -52.985 1.00 81.94 189 LEU A N 1
ATOM 1366 C CA . LEU A 1 189 ? 34.869 6.202 -53.838 1.00 81.94 189 LEU A CA 1
ATOM 1367 C C . LEU A 1 189 ? 35.693 7.490 -53.994 1.00 81.94 189 LEU A C 1
ATOM 1369 O O . LEU A 1 189 ? 35.763 8.036 -55.091 1.00 81.94 189 LEU A O 1
ATOM 1373 N N . SER A 1 190 ? 36.345 7.956 -52.923 1.00 80.38 190 SER A N 1
ATOM 1374 C CA . SER A 1 190 ? 37.255 9.107 -52.987 1.00 80.38 190 SER A CA 1
ATOM 1375 C C . SER A 1 190 ? 38.469 8.828 -53.873 1.00 80.38 190 SER A C 1
ATOM 1377 O O . SER A 1 190 ? 38.916 9.729 -54.574 1.00 80.38 190 SER A O 1
ATOM 1379 N N . LEU A 1 191 ? 39.003 7.604 -53.847 1.00 74.12 191 LEU A N 1
ATOM 1380 C CA . LEU A 1 191 ? 40.116 7.200 -54.703 1.00 74.12 191 LEU A CA 1
ATOM 1381 C C . LEU A 1 191 ? 39.688 7.102 -56.166 1.00 74.12 191 LEU A C 1
ATOM 1383 O O . LEU A 1 191 ? 40.427 7.561 -57.026 1.00 74.12 191 LEU A O 1
ATOM 1387 N N . LEU A 1 192 ? 38.488 6.590 -56.452 1.00 74.81 192 LEU A N 1
ATOM 1388 C CA . LEU A 1 192 ? 37.949 6.553 -57.814 1.00 74.81 192 LEU A CA 1
ATOM 1389 C C . LEU A 1 192 ? 37.751 7.955 -58.419 1.00 74.81 192 LEU A C 1
ATOM 1391 O O . LEU A 1 192 ? 37.876 8.109 -59.630 1.00 74.81 192 LEU A O 1
ATOM 1395 N N . ASP A 1 193 ? 37.452 8.960 -57.591 1.00 71.00 193 ASP A N 1
ATOM 1396 C CA . ASP A 1 193 ? 37.309 10.360 -58.016 1.00 71.00 193 ASP A CA 1
ATOM 1397 C C . ASP A 1 193 ? 38.665 11.077 -58.172 1.00 71.00 193 ASP A C 1
ATOM 1399 O O . ASP A 1 193 ? 38.842 11.898 -59.069 1.00 71.00 193 ASP A O 1
ATOM 1403 N N . SER A 1 194 ? 39.651 10.765 -57.320 1.00 69.94 194 SER A N 1
ATOM 1404 C CA . SER A 1 194 ? 40.937 11.484 -57.302 1.00 69.94 194 SER A CA 1
ATOM 1405 C C . SER A 1 194 ? 42.072 10.821 -58.082 1.00 69.94 194 SER A C 1
ATOM 1407 O O . SER A 1 194 ? 43.016 11.504 -58.478 1.00 69.94 194 SER A O 1
ATOM 1409 N N . ASP A 1 195 ? 42.022 9.503 -58.261 1.00 66.69 195 ASP A N 1
ATOM 1410 C CA . ASP A 1 195 ? 43.116 8.718 -58.815 1.00 66.69 195 ASP A CA 1
ATOM 1411 C C . ASP A 1 195 ? 42.650 7.929 -60.040 1.00 66.69 195 ASP A C 1
ATOM 1413 O O . ASP A 1 195 ? 42.131 6.811 -59.967 1.00 66.69 195 ASP A O 1
ATOM 1417 N N . ASN A 1 196 ? 42.881 8.521 -61.210 1.00 70.62 196 ASN A N 1
ATOM 1418 C CA . ASN A 1 196 ? 42.622 7.862 -62.477 1.00 70.62 196 ASN A CA 1
ATOM 1419 C C . ASN A 1 196 ? 43.543 6.655 -62.718 1.00 70.62 196 ASN A C 1
ATOM 1421 O O . ASN A 1 196 ? 43.332 5.998 -63.723 1.00 70.62 196 ASN A O 1
ATOM 1425 N N . THR A 1 197 ? 44.510 6.289 -61.861 1.00 72.75 197 THR A N 1
ATOM 1426 C CA . THR A 1 197 ? 45.470 5.190 -62.122 1.00 72.75 197 THR A CA 1
ATOM 1427 C C . THR A 1 197 ? 44.840 3.885 -62.616 1.00 72.75 197 THR A C 1
ATOM 1429 O O . THR A 1 197 ? 45.372 3.260 -63.535 1.00 72.75 197 THR A O 1
ATOM 1432 N N . SER A 1 198 ? 43.698 3.460 -62.063 1.00 70.50 198 SER A N 1
ATOM 1433 C CA . SER A 1 198 ? 42.998 2.250 -62.530 1.00 70.50 198 SER A CA 1
ATOM 1434 C C . SER A 1 198 ? 42.340 2.440 -63.905 1.00 70.50 198 SER A C 1
ATOM 1436 O O . SER A 1 198 ? 42.365 1.538 -64.748 1.00 70.50 198 SER A O 1
ATOM 1438 N N . LEU A 1 199 ? 41.775 3.625 -64.158 1.00 71.50 199 LEU A N 1
ATOM 1439 C CA . LEU A 1 199 ? 41.174 3.992 -65.441 1.00 71.50 199 LEU A CA 1
ATOM 1440 C C . LEU A 1 199 ? 42.251 4.196 -66.517 1.00 71.50 199 LEU A C 1
ATOM 1442 O O . LEU A 1 199 ? 42.147 3.627 -67.598 1.00 71.50 199 LEU A O 1
ATOM 1446 N N . ASP A 1 200 ? 43.312 4.922 -66.187 1.00 74.94 200 ASP A N 1
ATOM 1447 C CA . ASP A 1 200 ? 44.513 5.181 -66.975 1.00 74.94 200 ASP A CA 1
ATOM 1448 C C . ASP A 1 200 ? 45.255 3.882 -67.307 1.00 74.94 200 ASP A C 1
ATOM 1450 O O . ASP A 1 200 ? 45.725 3.710 -68.428 1.00 74.94 200 ASP A O 1
ATOM 1454 N N . GLY A 1 201 ? 45.307 2.923 -66.377 1.00 72.19 201 GLY A N 1
ATOM 1455 C CA . GLY A 1 201 ? 45.870 1.596 -66.625 1.00 72.19 201 GLY A CA 1
ATOM 1456 C C . GLY A 1 201 ? 45.036 0.743 -67.590 1.00 72.19 201 GLY A C 1
ATOM 1457 O O . GLY A 1 201 ? 45.587 -0.111 -68.282 1.00 72.19 201 GLY A O 1
ATOM 1458 N N . ARG A 1 202 ? 43.715 0.963 -67.661 1.00 76.19 202 ARG A N 1
ATOM 1459 C CA . ARG A 1 202 ? 42.799 0.197 -68.529 1.00 76.19 202 ARG A CA 1
ATOM 1460 C C . ARG A 1 202 ? 42.541 0.846 -69.888 1.00 76.19 202 ARG A C 1
ATOM 1462 O O . ARG A 1 202 ? 42.408 0.126 -70.872 1.00 76.19 202 ARG A O 1
ATOM 1469 N N . LEU A 1 203 ? 42.407 2.168 -69.937 1.00 78.62 203 LEU A N 1
ATOM 1470 C CA . LEU A 1 203 ? 42.066 2.935 -71.140 1.00 78.62 203 LEU A CA 1
ATOM 1471 C C . LEU A 1 203 ? 43.273 3.683 -71.730 1.00 78.62 203 LEU A C 1
ATOM 1473 O O . LEU A 1 203 ? 43.246 4.016 -72.912 1.00 78.62 203 LEU A O 1
ATOM 1477 N N . GLY A 1 204 ? 44.331 3.899 -70.945 1.00 79.19 204 GLY A N 1
ATOM 1478 C CA . GLY A 1 204 ? 45.492 4.721 -71.291 1.00 79.19 204 GLY A CA 1
ATOM 1479 C C . GLY A 1 204 ? 45.433 6.098 -70.625 1.00 79.19 204 GLY A C 1
ATOM 1480 O O . GLY A 1 204 ? 44.385 6.736 -70.592 1.00 79.19 204 GLY A O 1
ATOM 1481 N N . ALA A 1 205 ? 46.563 6.582 -70.107 1.00 84.94 205 ALA A N 1
ATOM 1482 C CA . ALA A 1 205 ? 46.645 7.914 -69.514 1.00 84.94 205 ALA A CA 1
ATOM 1483 C C . ALA A 1 205 ? 46.740 8.990 -70.602 1.00 84.94 205 ALA A C 1
ATOM 1485 O O . ALA A 1 205 ? 47.649 8.983 -71.434 1.00 84.94 205 ALA A O 1
ATOM 1486 N N . LEU A 1 206 ? 45.863 9.988 -70.542 1.00 84.00 206 LEU A N 1
ATOM 1487 C CA . LEU A 1 206 ? 45.907 11.141 -71.445 1.00 84.00 206 LEU A CA 1
ATOM 1488 C C . LEU A 1 206 ? 47.188 11.973 -71.283 1.00 84.00 206 LEU A C 1
ATOM 1490 O O . LEU A 1 206 ? 47.686 12.576 -72.234 1.00 84.00 206 LEU A O 1
ATOM 1494 N N . ALA A 1 207 ? 47.755 11.955 -70.075 1.00 82.50 207 ALA A N 1
ATOM 1495 C CA . ALA A 1 207 ? 49.054 12.543 -69.775 1.00 82.50 207 ALA A CA 1
ATOM 1496 C C . ALA A 1 207 ? 50.199 11.890 -70.572 1.00 82.50 207 ALA A C 1
ATOM 1498 O O . ALA A 1 207 ? 51.188 12.558 -70.862 1.00 82.50 207 ALA A O 1
ATOM 1499 N N . SER A 1 208 ? 50.051 10.621 -70.965 1.00 86.88 208 SER A N 1
ATOM 1500 C CA . SER A 1 208 ? 51.041 9.874 -71.748 1.00 86.88 208 SER A CA 1
ATOM 1501 C C . SER A 1 208 ? 50.918 10.077 -73.259 1.00 86.88 208 SER A C 1
ATOM 1503 O O . SER A 1 208 ? 51.705 9.500 -74.006 1.00 86.88 208 SER A O 1
ATOM 1505 N N . LEU A 1 209 ? 49.953 10.873 -73.727 1.00 87.38 209 LEU A N 1
ATOM 1506 C CA . LEU A 1 209 ? 49.833 11.201 -75.144 1.00 87.38 209 LEU A CA 1
ATOM 1507 C C . LEU A 1 209 ? 51.075 11.974 -75.620 1.00 87.38 209 LEU A C 1
ATOM 1509 O O . LEU A 1 209 ? 51.613 12.803 -74.877 1.00 87.38 209 LEU A O 1
ATOM 1513 N N . ASP A 1 210 ? 51.510 11.721 -76.857 1.00 89.56 210 ASP A N 1
ATOM 1514 C CA . ASP A 1 210 ? 52.679 12.377 -77.452 1.00 89.56 210 ASP A CA 1
ATOM 1515 C C . ASP A 1 210 ? 52.536 13.913 -77.447 1.00 89.56 210 ASP A C 1
ATOM 1517 O O . ASP A 1 210 ? 51.428 14.463 -77.486 1.00 89.56 210 ASP A O 1
ATOM 1521 N N . SER A 1 211 ? 53.654 14.634 -77.343 1.00 87.50 211 SER A N 1
ATOM 1522 C CA . SER A 1 211 ? 53.654 16.100 -77.260 1.00 87.50 211 SER A CA 1
ATOM 1523 C C . SER A 1 211 ? 53.147 16.780 -78.536 1.00 87.50 211 SER A C 1
ATOM 1525 O O . SER A 1 211 ? 52.701 17.924 -78.458 1.00 87.50 211 SER A O 1
ATOM 1527 N N . ALA A 1 212 ? 53.151 16.080 -79.674 1.00 84.44 212 ALA A N 1
ATOM 1528 C CA . ALA A 1 212 ? 52.570 16.549 -80.927 1.00 84.44 212 ALA A CA 1
ATOM 1529 C C . ALA A 1 212 ? 51.040 16.690 -80.866 1.00 84.44 212 ALA A C 1
ATOM 1531 O O . ALA A 1 212 ? 50.480 17.512 -81.590 1.00 84.44 212 ALA A O 1
ATOM 1532 N N . PHE A 1 213 ? 50.358 15.956 -79.979 1.00 87.94 213 PHE A N 1
ATOM 1533 C CA . PHE A 1 213 ? 48.937 16.181 -79.726 1.00 87.94 213 PHE A CA 1
ATOM 1534 C C . PHE A 1 213 ? 48.765 17.449 -78.888 1.00 87.94 213 PHE A C 1
ATOM 1536 O O . PHE A 1 213 ? 49.100 17.490 -77.697 1.00 87.94 213 PHE A O 1
ATOM 1543 N N . ILE A 1 214 ? 48.219 18.485 -79.518 1.00 84.50 214 ILE A N 1
ATOM 1544 C CA . ILE A 1 214 ? 47.996 19.806 -78.931 1.00 84.50 214 ILE A CA 1
ATOM 1545 C C . ILE A 1 214 ? 46.503 20.141 -78.962 1.00 84.50 214 ILE A C 1
ATOM 1547 O O . ILE A 1 214 ? 45.858 19.968 -79.983 1.00 84.50 214 ILE A O 1
ATOM 1551 N N . GLY A 1 215 ? 45.950 20.650 -77.858 1.00 86.75 215 GLY A N 1
ATOM 1552 C CA . GLY A 1 215 ? 44.546 21.077 -77.803 1.00 86.75 215 GLY A CA 1
ATOM 1553 C C . GLY A 1 215 ? 43.580 20.024 -77.252 1.00 86.75 215 GLY A C 1
ATOM 1554 O O . GLY A 1 215 ? 43.849 19.397 -76.226 1.00 86.75 215 GLY A O 1
ATOM 1555 N N . THR A 1 216 ? 42.411 19.889 -77.882 1.00 88.62 216 THR A N 1
ATOM 1556 C CA . THR A 1 216 ? 41.264 19.100 -77.380 1.00 88.62 216 THR A CA 1
ATOM 1557 C C . THR A 1 216 ? 41.519 17.593 -77.309 1.00 88.62 216 THR A C 1
ATOM 1559 O O . THR A 1 216 ? 40.865 16.870 -76.557 1.00 88.62 216 THR A O 1
ATOM 1562 N N . GLU A 1 217 ? 42.512 17.127 -78.047 1.00 88.19 217 GLU A N 1
ATOM 1563 C CA . GLU A 1 217 ? 43.071 15.787 -78.089 1.00 88.19 217 GLU A CA 1
ATOM 1564 C C . GLU A 1 217 ? 43.629 15.378 -76.727 1.00 88.19 217 GLU A C 1
ATOM 1566 O O . GLU A 1 217 ? 43.620 14.200 -76.396 1.00 88.19 217 GLU A O 1
ATOM 1571 N N . ARG A 1 218 ? 44.030 16.356 -75.902 1.00 87.94 218 ARG A N 1
ATOM 1572 C CA . ARG A 1 218 ? 44.464 16.178 -74.509 1.00 87.94 218 ARG A CA 1
ATOM 1573 C C . ARG A 1 218 ? 43.340 16.319 -73.485 1.00 87.94 218 ARG A C 1
ATOM 1575 O O . ARG A 1 218 ? 43.624 16.396 -72.294 1.00 87.94 218 ARG A O 1
ATOM 1582 N N . SER A 1 219 ? 42.074 16.345 -73.908 1.00 87.06 219 SER A N 1
ATOM 1583 C CA . SER A 1 219 ? 40.914 16.410 -72.998 1.00 87.06 219 SER A CA 1
ATOM 1584 C C . SER A 1 219 ? 40.137 15.093 -72.874 1.00 87.06 219 SER A C 1
ATOM 1586 O O . SER A 1 219 ? 39.385 14.923 -71.921 1.00 87.06 219 SER A O 1
ATOM 1588 N N . SER A 1 220 ? 40.312 14.147 -73.803 1.00 87.00 220 SER A N 1
ATOM 1589 C CA . SER A 1 220 ? 39.782 12.783 -73.694 1.00 87.00 220 SER A CA 1
ATOM 1590 C C . SER A 1 220 ? 40.498 11.845 -74.665 1.00 87.00 220 SER A C 1
ATOM 1592 O O . SER A 1 220 ? 40.859 12.252 -75.768 1.00 87.00 220 SER A O 1
ATOM 1594 N N . ILE A 1 221 ? 40.613 10.565 -74.308 1.00 86.62 221 ILE A N 1
ATOM 1595 C CA . ILE A 1 221 ? 41.119 9.502 -75.195 1.00 86.62 221 ILE A CA 1
ATOM 1596 C C . ILE A 1 221 ? 40.290 9.417 -76.482 1.00 86.62 221 ILE A C 1
ATOM 1598 O O . ILE A 1 221 ? 40.834 9.163 -77.551 1.00 86.62 221 ILE A O 1
ATOM 1602 N N . VAL A 1 222 ? 38.985 9.701 -76.412 1.00 90.19 222 VAL A N 1
ATOM 1603 C CA . VAL A 1 222 ? 38.117 9.747 -77.599 1.00 90.19 222 VAL A CA 1
ATOM 1604 C C . VAL A 1 222 ? 38.576 10.835 -78.573 1.00 90.19 222 VAL A C 1
ATOM 1606 O O . VAL A 1 222 ? 38.623 10.598 -79.777 1.00 90.19 222 VAL A O 1
ATOM 1609 N N . ASN A 1 223 ? 38.971 12.007 -78.070 1.00 90.12 223 ASN A N 1
ATOM 1610 C CA . ASN A 1 223 ? 39.481 13.086 -78.916 1.00 90.12 223 ASN A CA 1
ATOM 1611 C C . ASN A 1 223 ? 40.839 12.719 -79.525 1.00 90.12 223 ASN A C 1
ATOM 1613 O O . ASN A 1 223 ? 41.041 12.946 -80.713 1.00 90.12 223 ASN A O 1
ATOM 1617 N N . ALA A 1 224 ? 41.731 12.092 -78.751 1.00 89.12 224 ALA A N 1
ATOM 1618 C CA . ALA A 1 224 ? 43.013 11.601 -79.258 1.00 89.12 224 ALA A CA 1
ATOM 1619 C C . ALA A 1 224 ? 42.837 10.556 -80.376 1.00 89.12 224 ALA A C 1
ATOM 1621 O O . ALA A 1 224 ? 43.486 10.643 -81.417 1.00 89.12 224 ALA A O 1
ATOM 1622 N N . LEU A 1 225 ? 41.919 9.599 -80.201 1.00 90.62 225 LEU A N 1
ATOM 1623 C CA . LEU A 1 225 ? 41.591 8.601 -81.224 1.00 90.62 225 LEU A CA 1
ATOM 1624 C C . LEU A 1 225 ? 40.971 9.239 -82.473 1.00 90.62 225 LEU A C 1
ATOM 1626 O O . LEU A 1 225 ? 41.304 8.851 -83.591 1.00 90.62 225 LEU A O 1
ATOM 1630 N N . ASN A 1 226 ? 40.089 10.227 -82.298 1.00 89.81 226 ASN A N 1
ATOM 1631 C CA . ASN A 1 226 ? 39.503 10.964 -83.417 1.00 89.81 226 ASN A CA 1
ATOM 1632 C C . ASN A 1 226 ? 40.560 11.749 -84.207 1.00 89.81 226 ASN A C 1
ATOM 1634 O O . ASN A 1 226 ? 40.482 11.782 -85.433 1.00 89.81 226 ASN A O 1
ATOM 1638 N N . ALA A 1 227 ? 41.553 12.333 -83.533 1.00 88.94 227 ALA A N 1
ATOM 1639 C CA . ALA A 1 227 ? 42.673 12.997 -84.193 1.00 88.94 227 ALA A CA 1
ATOM 1640 C C . ALA A 1 227 ? 43.564 12.003 -84.947 1.00 88.94 227 ALA A C 1
ATOM 1642 O O . ALA A 1 227 ? 43.842 12.215 -86.123 1.00 88.94 227 ALA A O 1
ATOM 1643 N N . LEU A 1 228 ? 43.897 10.856 -84.340 1.00 88.19 228 LEU A N 1
ATOM 1644 C CA . LEU A 1 228 ? 44.625 9.793 -85.041 1.00 88.19 228 LEU A CA 1
ATOM 1645 C C . LEU A 1 228 ? 43.876 9.333 -86.299 1.00 88.19 228 LEU A C 1
ATOM 1647 O O . LEU A 1 228 ? 44.485 9.138 -87.345 1.00 88.19 228 LEU A O 1
ATOM 1651 N N . ARG A 1 229 ? 42.547 9.186 -86.221 1.00 90.06 229 ARG A N 1
ATOM 1652 C CA . ARG A 1 229 ? 41.719 8.860 -87.389 1.00 90.06 229 ARG A CA 1
ATOM 1653 C C . ARG A 1 229 ? 41.824 9.925 -88.484 1.00 90.06 229 ARG A C 1
ATOM 1655 O O . ARG A 1 229 ? 41.813 9.558 -89.654 1.00 90.06 229 ARG A O 1
ATOM 1662 N N . ALA A 1 230 ? 41.881 11.208 -88.128 1.00 86.25 230 ALA A N 1
ATOM 1663 C CA . ALA A 1 230 ? 41.987 12.300 -89.095 1.00 86.25 230 ALA A CA 1
ATOM 1664 C C . ALA A 1 230 ? 43.345 12.322 -89.821 1.00 86.25 230 ALA A C 1
ATOM 1666 O O . ALA A 1 230 ? 43.396 12.708 -90.988 1.00 86.25 230 ALA A O 1
ATOM 1667 N N . ASP A 1 231 ? 44.410 11.860 -89.163 1.00 86.19 231 ASP A N 1
ATOM 1668 C CA . ASP A 1 231 ? 45.762 11.790 -89.732 1.00 86.19 231 ASP A CA 1
ATOM 1669 C C . ASP A 1 231 ? 45.993 10.560 -90.632 1.00 86.19 231 ASP A C 1
ATOM 1671 O O . ASP A 1 231 ? 46.956 10.520 -91.404 1.00 86.19 231 ASP A O 1
ATOM 1675 N N . ILE A 1 232 ? 45.122 9.545 -90.577 1.00 88.00 232 ILE A N 1
ATOM 1676 C CA . ILE A 1 232 ? 45.201 8.384 -91.473 1.00 88.00 232 ILE A CA 1
ATOM 1677 C C . ILE A 1 232 ? 44.726 8.798 -92.870 1.00 88.00 232 ILE A C 1
ATOM 1679 O O . ILE A 1 232 ? 43.565 9.147 -93.077 1.00 88.00 232 ILE A O 1
ATOM 1683 N N . ALA A 1 233 ? 45.625 8.711 -93.853 1.00 88.25 233 ALA A N 1
ATOM 1684 C CA . ALA A 1 233 ? 45.300 9.008 -95.243 1.00 88.25 233 ALA A CA 1
ATOM 1685 C C . ALA A 1 233 ? 44.178 8.092 -95.758 1.00 88.25 233 ALA A C 1
ATOM 1687 O O . ALA A 1 233 ? 44.270 6.864 -95.672 1.00 88.25 233 ALA A O 1
ATOM 1688 N N . LEU A 1 234 ? 43.138 8.694 -96.333 1.00 89.38 234 LEU A N 1
ATOM 1689 C CA . LEU A 1 234 ? 42.065 7.958 -96.992 1.00 89.38 234 LEU A CA 1
ATOM 1690 C C . LEU A 1 234 ? 42.558 7.460 -98.352 1.00 89.38 234 LEU A C 1
ATOM 1692 O O . LEU A 1 234 ? 42.992 8.250 -99.193 1.00 89.38 234 LEU A O 1
ATOM 1696 N N . ILE A 1 235 ? 42.503 6.150 -98.562 1.00 89.81 235 ILE A N 1
ATOM 1697 C CA . ILE A 1 235 ? 42.894 5.500 -99.810 1.00 89.81 235 ILE A CA 1
ATOM 1698 C C . ILE A 1 235 ? 41.617 5.162 -100.563 1.00 89.81 235 ILE A C 1
ATOM 1700 O O . ILE A 1 235 ? 40.703 4.569 -99.999 1.00 89.81 235 ILE A O 1
ATOM 1704 N N . PHE A 1 236 ? 41.562 5.511 -101.843 1.00 92.62 236 PHE A N 1
ATOM 1705 C CA . PHE A 1 236 ? 40.424 5.218 -102.706 1.00 92.62 236 PHE A CA 1
ATOM 1706 C C . PHE A 1 236 ? 40.857 4.289 -103.841 1.00 92.62 236 PHE A C 1
ATOM 1708 O O . PHE A 1 236 ? 41.998 4.366 -104.301 1.00 92.62 236 PHE A O 1
ATOM 1715 N N . ASP A 1 237 ? 39.960 3.409 -104.283 1.00 93.06 237 ASP A N 1
ATOM 1716 C CA . ASP A 1 237 ? 40.161 2.657 -105.518 1.00 93.06 237 ASP A CA 1
ATOM 1717 C C . ASP A 1 237 ? 40.021 3.558 -106.752 1.00 93.06 237 ASP A C 1
ATOM 1719 O O . ASP A 1 237 ? 39.647 4.732 -106.678 1.00 93.06 237 ASP A O 1
ATOM 1723 N N . GLU A 1 238 ? 40.308 2.988 -107.919 1.00 89.44 238 GLU A N 1
ATOM 1724 C CA . GLU A 1 238 ? 40.176 3.660 -109.215 1.00 89.44 238 GLU A CA 1
ATOM 1725 C C . GLU A 1 238 ? 38.743 4.123 -109.544 1.00 89.44 238 GLU A C 1
ATOM 1727 O O . GLU A 1 238 ? 38.561 4.943 -110.443 1.00 89.44 238 GLU A O 1
ATOM 1732 N N . ASN A 1 239 ? 37.739 3.659 -108.792 1.00 90.31 239 ASN A N 1
ATOM 1733 C CA . ASN A 1 239 ? 36.332 4.027 -108.935 1.00 90.31 239 ASN A CA 1
ATOM 1734 C C . ASN A 1 239 ? 35.854 5.022 -107.854 1.00 90.31 239 ASN A C 1
ATOM 1736 O O . ASN A 1 239 ? 34.679 5.391 -107.848 1.00 90.31 239 ASN A O 1
ATOM 1740 N N . GLY A 1 240 ? 36.735 5.478 -106.954 1.00 89.50 240 GLY A N 1
ATOM 1741 C CA . GLY A 1 240 ? 36.417 6.429 -105.883 1.00 89.50 240 GLY A CA 1
ATOM 1742 C C . GLY A 1 240 ? 35.827 5.811 -104.608 1.00 89.50 240 GLY A C 1
ATOM 1743 O O . GLY A 1 240 ? 35.305 6.545 -103.769 1.00 89.50 240 GLY A O 1
ATOM 1744 N N . THR A 1 241 ? 35.901 4.491 -104.427 1.00 92.31 241 THR A N 1
ATOM 1745 C CA . THR A 1 241 ? 35.472 3.806 -103.197 1.00 92.31 241 THR A CA 1
ATOM 1746 C C . THR A 1 241 ? 36.601 3.818 -102.176 1.00 92.31 241 THR A C 1
ATOM 1748 O O . THR A 1 241 ? 37.716 3.408 -102.486 1.00 92.31 241 THR A O 1
ATOM 1751 N N . GLN A 1 242 ? 36.325 4.269 -100.951 1.00 90.50 242 GLN A N 1
ATOM 1752 C CA . GLN A 1 242 ? 37.308 4.247 -99.867 1.00 90.50 242 GLN A CA 1
ATOM 1753 C C . GLN A 1 242 ? 37.657 2.793 -99.507 1.00 90.50 242 GLN A C 1
ATOM 1755 O O . GLN A 1 242 ? 36.768 1.982 -99.248 1.00 90.50 242 GLN A O 1
ATOM 1760 N N . LEU A 1 243 ? 38.947 2.465 -99.528 1.00 84.62 243 LEU A N 1
ATOM 1761 C CA . LEU A 1 243 ? 39.479 1.113 -99.345 1.00 84.62 243 LEU A CA 1
ATOM 1762 C C . LEU A 1 243 ? 39.915 0.810 -97.906 1.00 84.62 243 LEU A C 1
ATOM 1764 O O . LEU A 1 243 ? 40.119 -0.359 -97.574 1.00 84.62 243 LEU A O 1
ATOM 1768 N N . ASN A 1 244 ? 40.086 1.835 -97.071 1.00 83.88 244 ASN A N 1
ATOM 1769 C CA . ASN A 1 244 ? 40.483 1.736 -95.665 1.00 83.88 244 ASN A CA 1
ATOM 1770 C C . ASN A 1 244 ? 39.535 2.480 -94.727 1.00 83.88 244 ASN A C 1
ATOM 1772 O O . ASN A 1 244 ? 38.733 3.296 -95.219 1.00 83.88 244 ASN A O 1
#

Sequenc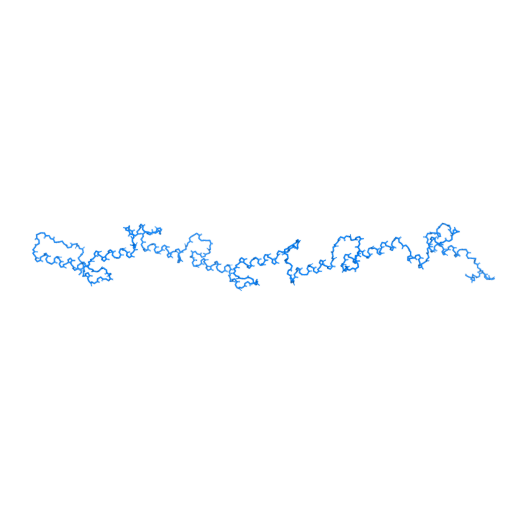e (244 aa):
MATNAPTQVIITDTFSQQVDKINTISLDLGATGRLLTNQDSDTISALNEHDSAIRGTNTGLVASVLTTTKKNLVDAINELDSDIGANPASTLTTTAKTITGSLVELDSDVGVISTLSTTNKSNLVSAINELFTSVNVDSDGKNAHLDTTGVMESLENLDSAVGNLGFATSFPASVVDLTTAVNNVRVDLSLLDSDNTSLDGRLGALASLDSAFIGTERSSIVNALNALRADIALIFDENGTQLN